Protein AF-A0A0F9GJY5-F1 (afdb_monomer_lite)

pLDDT: mean 79.01, std 15.64, range [33.88, 96.69]

Foldseek 3Di:
DAEFEKEFEWEKEWADDDPPDPTRAIWTKWFQFDPPDDDDHRAIGGQMDTCDDDDSVVVVQVSCCAAWVAHPVQKDWDDKDDWDWDDDPVVRYIYGYTYTYIYGNCPVRTDGDPRGDDMDIHGLVCQPVRVVRDPVNSVVSVVSVVVVVVVVVVVVCVVVVNDPPPPPPDQADALQGQAEEEEADAQPPDGPVVLVVLCVNRRYHYDPADDLSHQEYEADPPRPPRVVVCVVSVHHYHYNVRSVVCSVDRD

Organism: NCBI:txid412755

Sequence (251 aa):
MRDVQVVTCFLLRRGEGGPSASSGQAEVLLLRRSERVATYRGRWAGVSGYLEAGTPLEQAYREIEEEVGLERADVRLLAQGEPFTVPDEAIDRRWMVHPFLLEVLRPEHVRLDWEHTESRWVKPEELAAVPAIGPKIAESVRAYFRGKRQRKVIGKLKRAGVNMKQERAAPAEGPLAGQTFVVTGTLTSMARSEAEAKLKALGADIGSSVTKKTAYLVTGEGPGSKLQKAQQYGTKLMDEQELRRLLRSPR

InterPro domains:
  IPR000086 NUDIX hydrolase domain [PF00293] (24-134)
  IPR000086 NUDIX hydrolase domain [PS51462] (2-145)
  IPR001357 BRCT domain [PF00533] (172-246)
  IPR001357 BRCT domain [PS50172] (171-251)
  IPR001357 BRCT domain [SM00292] (173-250)
  IPR015797 NUDIX hydrolase-like domain superfamily [SSF55811] (27-150)
  IPR036420 BRCT domain superfamily [G3DSA:3.40.50.10190] (154-249)
  IPR036420 BRCT domain superfamily [SSF52113] (173-248)

Secondary structure (DSSP, 8-state):
-EEEEEEEEEEEEE----TT-SSPPEEEEEEEE-TTSSSSTT-EESEEEE--SS-HHHHHHHHHHHHH---TTTEEEEEEPPPEEEEEGGGTEEEEEEEEEEEES-GGG----TTEEEEEEE-GGGGGG-TTS-HHHHHHHHHHHHHHHHHHHHHHHHHTT---S--------STTTT-EEEEESB-SSS-HHHHHHHHHHTTPEEPSS--TT--EEEE-BS-THHHHHHHHHTPEEEEHHHHHHHHHS--

Radius of gyration: 26.01 Å; chains: 1; bounding box: 54×41×68 Å

Structure (mmCIF, N/CA/C/O backbone):
data_AF-A0A0F9GJY5-F1
#
_entry.id   AF-A0A0F9GJY5-F1
#
loop_
_atom_site.group_PDB
_atom_site.id
_atom_site.type_symbol
_atom_site.label_atom_id
_atom_site.label_alt_id
_atom_site.label_comp_id
_atom_site.label_asym_id
_atom_site.label_entity_id
_atom_site.label_seq_id
_atom_site.pdbx_PDB_ins_code
_atom_site.Cartn_x
_atom_site.Cartn_y
_atom_site.Cartn_z
_atom_site.occupancy
_atom_site.B_iso_or_equiv
_atom_site.auth_seq_id
_atom_site.auth_comp_id
_atom_site.auth_asym_id
_atom_site.auth_atom_id
_atom_site.pdbx_PDB_model_num
ATOM 1 N N . MET A 1 1 ? 21.919 -14.888 1.091 1.00 70.31 1 MET A N 1
ATOM 2 C CA . MET A 1 1 ? 20.851 -13.887 0.906 1.00 70.31 1 MET A CA 1
ATOM 3 C C . MET A 1 1 ? 21.359 -12.498 1.198 1.00 70.31 1 MET A C 1
ATOM 5 O O . MET A 1 1 ? 21.699 -12.201 2.338 1.00 70.31 1 MET A O 1
ATOM 9 N N . ARG A 1 2 ? 21.414 -11.657 0.165 1.00 83.12 2 ARG A N 1
ATOM 10 C CA . ARG A 1 2 ? 21.718 -10.229 0.314 1.00 83.12 2 ARG A CA 1
ATOM 11 C C . ARG A 1 2 ? 20.463 -9.463 0.723 1.00 83.12 2 ARG A C 1
ATOM 13 O O . ARG A 1 2 ? 19.420 -9.637 0.089 1.00 83.12 2 ARG A O 1
ATOM 20 N N . ASP A 1 3 ? 20.587 -8.621 1.743 1.00 86.25 3 ASP A N 1
ATOM 21 C CA . ASP A 1 3 ? 19.521 -7.715 2.166 1.00 86.25 3 ASP A CA 1
ATOM 22 C C . ASP A 1 3 ? 19.477 -6.514 1.219 1.00 86.25 3 ASP A C 1
ATOM 24 O O . ASP A 1 3 ? 20.481 -5.834 1.006 1.00 86.25 3 ASP A O 1
ATOM 28 N N . VAL A 1 4 ? 18.314 -6.281 0.615 1.00 89.56 4 VAL A N 1
ATOM 29 C CA . VAL A 1 4 ? 18.106 -5.216 -0.366 1.00 89.56 4 VAL A CA 1
ATOM 30 C C . VAL A 1 4 ? 16.857 -4.438 0.006 1.00 89.56 4 VAL A C 1
ATOM 32 O O . VAL A 1 4 ? 15.788 -5.018 0.195 1.00 89.56 4 VAL A O 1
ATOM 35 N N . GLN A 1 5 ? 16.990 -3.120 0.106 1.00 91.56 5 GLN A N 1
ATOM 36 C CA . GLN A 1 5 ? 15.876 -2.235 0.418 1.00 91.56 5 GLN A CA 1
ATOM 37 C C . GLN A 1 5 ? 15.177 -1.784 -0.861 1.00 91.56 5 GLN A C 1
ATOM 39 O O . GLN A 1 5 ? 15.833 -1.404 -1.830 1.00 91.56 5 GLN A O 1
ATOM 44 N N . VAL A 1 6 ? 13.849 -1.824 -0.849 1.00 89.81 6 VAL A N 1
ATOM 45 C CA . VAL A 1 6 ? 13.008 -1.401 -1.972 1.00 89.81 6 VAL A CA 1
ATOM 46 C C . VAL A 1 6 ? 11.814 -0.610 -1.476 1.00 89.81 6 VAL A C 1
ATOM 48 O O . VAL A 1 6 ? 11.295 -0.855 -0.384 1.00 89.81 6 VAL A O 1
ATOM 51 N N . VAL A 1 7 ? 11.352 0.321 -2.296 1.00 90.25 7 VAL A N 1
ATOM 52 C CA . VAL A 1 7 ? 10.063 0.986 -2.113 1.00 90.25 7 VAL A CA 1
ATOM 53 C C . VAL A 1 7 ? 9.027 0.299 -2.991 1.00 90.25 7 VAL A C 1
ATOM 55 O O . VAL A 1 7 ? 9.345 -0.192 -4.070 1.00 90.25 7 VAL A O 1
ATOM 58 N N . THR A 1 8 ? 7.782 0.231 -2.528 1.00 90.62 8 THR A N 1
ATOM 59 C CA . THR A 1 8 ? 6.671 -0.276 -3.343 1.00 90.62 8 THR A CA 1
ATOM 60 C C . THR A 1 8 ? 5.464 0.628 -3.166 1.00 90.62 8 THR A C 1
ATOM 62 O O . THR A 1 8 ? 4.910 0.749 -2.072 1.00 90.62 8 THR A O 1
ATOM 65 N N . CYS A 1 9 ? 5.034 1.242 -4.258 1.00 93.25 9 CYS A N 1
ATOM 66 C CA . CYS A 1 9 ? 3.985 2.241 -4.309 1.00 93.25 9 CYS A CA 1
ATOM 67 C C . CYS A 1 9 ? 2.727 1.672 -4.973 1.00 93.25 9 CYS A C 1
ATOM 69 O O . CYS A 1 9 ? 2.732 1.239 -6.126 1.00 93.25 9 CYS A O 1
ATOM 71 N N . PHE A 1 10 ? 1.608 1.730 -4.254 1.00 92.88 10 PHE A N 1
ATOM 72 C CA . PHE A 1 10 ? 0.282 1.451 -4.795 1.00 92.88 10 PHE A CA 1
ATOM 73 C C . PHE A 1 10 ? -0.404 2.768 -5.137 1.00 92.88 10 PHE A C 1
ATOM 75 O O . PHE A 1 10 ? -0.772 3.543 -4.249 1.00 92.88 10 PHE A O 1
ATOM 82 N N . LEU A 1 11 ? -0.570 3.014 -6.434 1.00 94.19 11 LEU A N 1
ATOM 83 C CA . LEU A 1 11 ? -1.190 4.224 -6.960 1.00 94.19 11 LEU A CA 1
ATOM 84 C C . LEU A 1 11 ? -2.683 4.002 -7.169 1.00 94.19 11 LEU A C 1
ATOM 86 O O . LEU A 1 11 ? -3.091 3.034 -7.804 1.00 94.19 11 LEU A O 1
ATOM 90 N N . LEU A 1 12 ? -3.505 4.892 -6.622 1.00 92.69 12 LEU A N 1
ATOM 91 C CA . LEU A 1 12 ? -4.957 4.773 -6.627 1.00 92.69 12 LEU A CA 1
ATOM 92 C C . LEU A 1 12 ? -5.604 5.887 -7.432 1.00 92.69 12 LEU A C 1
ATOM 94 O O . LEU A 1 12 ? -5.272 7.046 -7.218 1.00 92.69 12 LEU A O 1
ATOM 98 N N . ARG A 1 13 ? -6.635 5.582 -8.217 1.00 90.31 13 ARG A N 1
ATOM 99 C CA . ARG A 1 13 ? -7.561 6.604 -8.725 1.00 90.31 13 ARG A CA 1
ATOM 100 C C . ARG A 1 13 ? -8.948 6.414 -8.136 1.00 90.31 13 ARG A C 1
ATOM 102 O O . ARG A 1 13 ? -9.347 5.306 -7.765 1.00 90.31 13 ARG A O 1
ATOM 109 N N . ARG A 1 14 ? -9.708 7.503 -8.045 1.00 82.44 14 ARG A N 1
ATOM 110 C CA . ARG A 1 14 ? -11.150 7.414 -7.793 1.00 82.44 14 ARG A CA 1
ATOM 111 C C . ARG A 1 14 ? -11.840 7.203 -9.131 1.00 82.44 14 ARG A C 1
ATOM 113 O O . ARG A 1 14 ? -11.586 7.974 -10.046 1.00 82.44 14 ARG A O 1
ATOM 120 N N . GLY A 1 15 ? -12.706 6.196 -9.234 1.00 65.38 15 GLY A N 1
ATOM 121 C CA . GLY A 1 15 ? -13.535 6.034 -10.425 1.00 65.38 15 GLY A CA 1
ATOM 122 C C . GLY A 1 15 ? -14.380 7.284 -10.682 1.00 65.38 15 GLY A C 1
ATOM 123 O O . GLY A 1 15 ? -14.875 7.907 -9.733 1.00 65.38 15 GLY A O 1
ATOM 124 N N . GLU A 1 16 ? -14.540 7.643 -11.953 1.00 53.69 16 GLU A N 1
ATOM 125 C CA . GLU A 1 16 ? -15.409 8.736 -12.376 1.00 53.69 16 GLU A CA 1
ATOM 126 C C . GLU A 1 16 ? -16.851 8.425 -11.961 1.00 53.69 16 GLU A C 1
ATOM 128 O O . GLU A 1 16 ? -17.465 7.446 -12.385 1.00 53.69 16 GLU A O 1
ATOM 133 N N . GLY A 1 17 ? -17.391 9.230 -11.050 1.00 45.56 17 GLY A N 1
ATOM 134 C CA . GLY A 1 17 ? -18.802 9.169 -10.710 1.00 45.56 17 GLY A CA 1
ATOM 135 C C . GLY A 1 17 ? -19.578 10.051 -11.674 1.00 45.56 17 GLY A C 1
ATOM 136 O O . GLY A 1 17 ? -19.551 11.267 -11.517 1.00 45.56 17 GLY A O 1
ATOM 137 N N . GLY A 1 18 ? -20.306 9.457 -12.622 1.00 40.16 18 GLY A N 1
ATOM 138 C CA . GLY A 1 18 ? -21.393 10.167 -13.301 1.00 40.16 18 GLY A CA 1
ATOM 139 C C . GLY A 1 18 ? -22.435 10.685 -12.288 1.00 40.16 18 GLY A C 1
ATOM 140 O O . GLY A 1 18 ? -22.465 10.213 -11.146 1.00 40.16 18 GLY A O 1
ATOM 141 N N . PRO A 1 19 ? -23.327 11.616 -12.674 1.00 38.88 19 PRO A N 1
ATOM 142 C CA . PRO A 1 19 ? -24.193 12.376 -11.756 1.00 38.88 19 PRO A CA 1
ATOM 143 C C . PRO A 1 19 ? -25.165 11.542 -10.889 1.00 38.88 19 PRO A C 1
ATOM 145 O O . PRO A 1 19 ? -25.760 12.075 -9.958 1.00 38.88 19 PRO A O 1
ATOM 148 N N . SER A 1 20 ? -25.292 10.232 -11.134 1.00 42.50 20 SER A N 1
ATOM 149 C CA . SER A 1 20 ? -26.102 9.284 -10.346 1.00 42.50 20 SER A CA 1
ATOM 150 C C . SER A 1 20 ? -25.273 8.293 -9.493 1.00 42.50 20 SER A C 1
ATOM 152 O O . SER A 1 20 ? -25.811 7.565 -8.658 1.00 42.50 20 SER A O 1
ATOM 154 N N . ALA A 1 21 ? -23.944 8.252 -9.631 1.00 40.22 21 ALA A N 1
ATOM 155 C CA . ALA A 1 21 ? -23.125 7.223 -8.996 1.00 40.22 21 ALA A CA 1
ATOM 156 C C . ALA A 1 21 ? -22.850 7.528 -7.513 1.00 40.22 21 ALA A C 1
ATOM 158 O O . ALA A 1 21 ? -22.007 8.352 -7.140 1.00 40.22 21 ALA A O 1
ATOM 159 N N . SER A 1 22 ? -23.496 6.784 -6.616 1.00 38.94 22 SER A N 1
ATOM 160 C CA . SER A 1 22 ? -23.058 6.702 -5.228 1.00 38.94 22 SER A CA 1
ATOM 161 C C . SER A 1 22 ? -21.651 6.082 -5.166 1.00 38.94 22 SER A C 1
ATOM 163 O O . SER A 1 22 ? -21.513 4.866 -5.143 1.00 38.94 22 SER A O 1
ATOM 165 N N . SER A 1 23 ? -20.617 6.932 -5.084 1.00 47.31 23 SER A N 1
ATOM 166 C CA . SER A 1 23 ? -19.179 6.588 -4.994 1.00 47.31 23 SER A CA 1
ATOM 167 C C . SER A 1 23 ? -18.625 5.757 -6.152 1.00 47.31 23 SER A C 1
ATOM 169 O O . SER A 1 23 ? -18.756 4.539 -6.134 1.00 47.31 23 SER A O 1
ATOM 171 N N . GLY A 1 24 ? -17.885 6.400 -7.062 1.00 56.59 24 GLY A N 1
ATOM 172 C CA . GLY A 1 24 ? -16.964 5.695 -7.953 1.00 56.59 24 GLY A CA 1
ATOM 173 C C . GLY A 1 24 ? -16.053 4.761 -7.153 1.00 56.59 24 GLY A C 1
ATOM 174 O O . GLY A 1 24 ? -15.497 5.151 -6.117 1.00 56.59 24 GLY A O 1
ATOM 175 N N . GLN A 1 25 ? -15.992 3.499 -7.578 1.00 70.62 25 GLN A N 1
ATOM 176 C CA . GLN A 1 25 ? -15.147 2.481 -6.964 1.00 70.62 25 GLN A CA 1
ATOM 177 C C . GLN A 1 25 ? -13.686 2.891 -7.188 1.00 70.62 25 GLN A C 1
ATOM 179 O O . GLN A 1 25 ? -13.335 3.378 -8.259 1.00 70.62 25 GLN A O 1
ATOM 184 N N . ALA A 1 26 ? -12.857 2.809 -6.149 1.00 83.38 26 ALA A N 1
ATOM 185 C CA . ALA A 1 26 ? -11.443 3.118 -6.300 1.00 83.38 26 ALA A CA 1
ATOM 186 C C . ALA A 1 26 ? -10.741 1.979 -7.035 1.00 83.38 26 ALA A C 1
ATOM 188 O O . ALA A 1 26 ? -11.121 0.821 -6.865 1.00 83.38 26 ALA A O 1
ATOM 189 N N . GLU A 1 27 ? -9.713 2.317 -7.799 1.00 91.69 27 GLU A N 1
ATOM 190 C CA . GLU A 1 27 ? -8.905 1.364 -8.555 1.00 91.69 27 GLU A CA 1
ATOM 191 C C . GLU A 1 27 ? -7.427 1.594 -8.255 1.00 91.69 27 GLU A C 1
ATOM 193 O O . GLU A 1 27 ? -7.035 2.695 -7.873 1.00 91.69 27 GLU A O 1
ATOM 198 N N . VAL A 1 28 ? -6.625 0.548 -8.414 1.00 92.31 28 VAL A N 1
ATOM 199 C CA . VAL A 1 28 ? -5.187 0.500 -8.159 1.00 92.31 28 VAL A CA 1
ATOM 200 C C . VAL A 1 28 ? -4.482 0.264 -9.488 1.00 92.31 28 VAL A C 1
ATOM 202 O O . VAL A 1 28 ? -4.871 -0.637 -10.232 1.00 92.31 28 VAL A O 1
ATOM 205 N N . LEU A 1 29 ? -3.460 1.058 -9.787 1.00 94.94 29 LEU A N 1
ATOM 206 C CA . LEU A 1 29 ? -2.623 0.871 -10.963 1.00 94.94 29 LEU A CA 1
ATOM 207 C C . LEU A 1 29 ? -1.705 -0.333 -10.754 1.00 94.94 29 LEU A C 1
ATOM 209 O O . LEU A 1 29 ? -0.990 -0.411 -9.754 1.00 94.94 29 LEU A O 1
ATOM 213 N N . LEU A 1 30 ? -1.720 -1.250 -11.714 1.00 94.50 30 LEU A N 1
ATOM 214 C CA . LEU A 1 30 ? -0.739 -2.315 -11.850 1.00 94.50 30 LEU A CA 1
ATOM 215 C C . LEU A 1 30 ? 0.049 -2.120 -13.133 1.00 94.50 30 LEU A C 1
ATOM 217 O O . LEU A 1 30 ? -0.529 -1.774 -14.165 1.00 94.50 30 LEU A O 1
ATOM 221 N N . LEU A 1 31 ? 1.338 -2.421 -13.061 1.00 93.94 31 LEU A N 1
ATOM 222 C CA . LEU A 1 31 ? 2.286 -2.334 -14.160 1.00 93.94 31 LEU A CA 1
ATOM 223 C C . LEU A 1 31 ? 2.862 -3.717 -14.451 1.00 93.94 31 LEU A C 1
ATOM 225 O O . LEU A 1 31 ? 3.184 -4.465 -13.523 1.00 93.94 31 LEU A O 1
ATOM 229 N N . ARG A 1 32 ? 2.974 -4.072 -15.732 1.00 93.88 32 ARG A N 1
ATOM 230 C CA . ARG A 1 32 ? 3.592 -5.323 -16.177 1.00 93.88 32 ARG A CA 1
ATOM 231 C C . ARG A 1 32 ? 5.053 -5.080 -16.518 1.00 93.88 32 ARG A C 1
ATOM 233 O O . ARG A 1 32 ? 5.348 -4.409 -17.508 1.00 93.88 32 ARG A O 1
ATOM 240 N N . ARG A 1 33 ? 5.953 -5.665 -15.729 1.00 91.38 33 ARG A N 1
ATOM 241 C CA . ARG A 1 33 ? 7.406 -5.539 -15.913 1.00 91.38 33 ARG A CA 1
ATOM 242 C C . ARG A 1 33 ? 7.842 -6.077 -17.277 1.00 91.38 33 ARG A C 1
ATOM 244 O O . ARG A 1 33 ? 7.390 -7.147 -17.688 1.00 91.38 33 ARG A O 1
ATOM 251 N N . SER A 1 34 ? 8.709 -5.344 -17.967 1.00 93.69 34 SER A N 1
ATOM 252 C CA . SER A 1 34 ? 9.222 -5.683 -19.295 1.00 93.69 34 SER A CA 1
ATOM 253 C C . SER A 1 34 ? 10.231 -6.834 -19.244 1.00 93.69 34 SER A C 1
ATOM 255 O O . SER A 1 34 ? 10.643 -7.285 -18.178 1.00 93.69 34 SER A O 1
ATOM 257 N N . GLU A 1 35 ? 10.663 -7.328 -20.402 1.00 92.31 35 GLU A N 1
ATOM 258 C CA . GLU A 1 35 ? 11.743 -8.326 -20.467 1.00 92.31 35 GLU A CA 1
ATOM 259 C C . GLU A 1 35 ? 13.136 -7.712 -20.242 1.00 92.31 35 GLU A C 1
ATOM 261 O O . GLU A 1 35 ? 14.117 -8.431 -20.050 1.00 92.31 35 GLU A O 1
ATOM 266 N N . ARG A 1 36 ? 13.234 -6.376 -20.252 1.00 89.62 36 ARG A N 1
ATOM 267 C CA . ARG A 1 36 ? 14.502 -5.638 -20.155 1.00 89.62 36 ARG A CA 1
ATOM 268 C C . ARG A 1 36 ? 14.969 -5.448 -18.713 1.00 89.62 36 ARG A C 1
ATOM 270 O O . ARG A 1 36 ? 16.140 -5.150 -18.498 1.00 89.62 36 ARG A O 1
ATOM 277 N N . VAL A 1 37 ? 14.085 -5.627 -17.732 1.00 87.19 37 VAL A N 1
ATOM 278 C CA . VAL A 1 37 ? 14.434 -5.490 -16.314 1.00 87.19 37 VAL A CA 1
ATOM 279 C C . VAL A 1 37 ? 15.179 -6.721 -15.782 1.00 87.19 37 VAL A C 1
ATOM 281 O O . VAL A 1 37 ? 15.057 -7.845 -16.285 1.00 87.19 37 VAL A O 1
ATOM 284 N N . ALA A 1 38 ? 15.948 -6.519 -14.711 1.00 83.69 38 ALA A N 1
ATOM 285 C CA . ALA A 1 38 ? 16.796 -7.561 -14.130 1.00 83.69 38 ALA A CA 1
ATOM 286 C C . ALA A 1 38 ? 16.010 -8.680 -13.420 1.00 83.69 38 ALA A C 1
ATOM 288 O O . ALA A 1 38 ? 16.424 -9.838 -13.452 1.00 83.69 38 ALA A O 1
ATOM 289 N N . THR A 1 39 ? 14.886 -8.355 -12.775 1.00 81.19 39 THR A N 1
ATOM 290 C CA . THR A 1 39 ? 14.103 -9.283 -11.940 1.00 81.19 39 THR A CA 1
ATOM 291 C C . THR A 1 39 ? 12.606 -9.175 -12.218 1.00 81.19 39 THR A C 1
ATOM 293 O O . THR A 1 39 ? 12.103 -8.119 -12.606 1.00 81.19 39 THR A O 1
ATOM 296 N N . TYR A 1 40 ? 11.881 -10.274 -11.978 1.00 83.00 40 TYR A N 1
ATOM 297 C CA . TYR A 1 40 ? 10.413 -10.335 -12.036 1.00 83.00 40 TYR A CA 1
ATOM 298 C C . TYR A 1 40 ? 9.787 -9.974 -13.397 1.00 83.00 40 TYR A C 1
ATOM 300 O O . TYR A 1 40 ? 8.681 -9.438 -13.439 1.00 83.00 40 TYR A O 1
ATOM 308 N N . ARG A 1 41 ? 10.470 -10.294 -14.503 1.00 91.44 41 ARG A N 1
ATOM 309 C CA . ARG A 1 41 ? 9.989 -10.072 -15.881 1.00 91.44 41 ARG A CA 1
ATOM 310 C C . ARG A 1 41 ? 8.580 -10.629 -16.090 1.00 91.44 41 ARG A C 1
ATOM 312 O O . ARG A 1 41 ? 8.237 -11.690 -15.561 1.00 91.44 41 ARG A O 1
ATOM 319 N N . GLY A 1 42 ? 7.747 -9.876 -16.801 1.00 88.31 42 GLY A N 1
ATOM 320 C CA . GLY A 1 42 ? 6.364 -10.230 -17.110 1.00 88.31 42 GLY A CA 1
ATOM 321 C C . GLY A 1 42 ? 5.395 -10.228 -15.921 1.00 88.31 42 GLY A C 1
ATOM 322 O O . GLY A 1 42 ? 4.198 -10.438 -16.138 1.00 88.31 42 GLY A O 1
ATOM 323 N N . ARG A 1 43 ? 5.859 -9.997 -14.681 1.00 88.00 43 ARG A N 1
ATOM 324 C CA . ARG A 1 43 ? 4.994 -9.950 -13.492 1.00 88.00 43 ARG A CA 1
ATOM 325 C C . ARG A 1 43 ? 4.308 -8.593 -13.358 1.00 88.00 43 ARG A C 1
ATOM 327 O O . ARG A 1 43 ? 4.862 -7.558 -13.718 1.00 88.00 43 ARG A O 1
ATOM 334 N N . TRP A 1 44 ? 3.105 -8.627 -12.793 1.00 90.38 44 TRP A N 1
ATOM 335 C CA . TRP A 1 44 ? 2.325 -7.443 -12.444 1.00 90.38 44 TRP A CA 1
ATOM 336 C C . TRP A 1 44 ? 2.631 -6.994 -11.018 1.00 90.38 44 TRP A C 1
ATOM 338 O O . TRP A 1 44 ? 2.553 -7.817 -10.106 1.00 90.38 44 TRP A O 1
ATOM 348 N N . ALA A 1 45 ? 2.920 -5.712 -10.816 1.00 88.69 45 ALA A N 1
ATOM 349 C CA . ALA A 1 45 ? 3.173 -5.121 -9.501 1.00 88.69 45 ALA A CA 1
ATOM 350 C C . ALA A 1 45 ? 2.726 -3.648 -9.453 1.00 88.69 45 ALA A C 1
ATOM 352 O O . ALA A 1 45 ? 2.224 -3.118 -10.444 1.00 88.69 45 ALA A O 1
ATOM 353 N N . GLY A 1 46 ? 2.862 -3.011 -8.287 1.00 90.94 46 GLY A N 1
ATOM 354 C CA . GLY A 1 46 ? 2.873 -1.547 -8.199 1.00 90.94 46 GLY A CA 1
ATOM 355 C C . GLY A 1 46 ? 4.248 -0.990 -8.576 1.00 90.94 46 GLY A C 1
ATOM 356 O O . GLY A 1 46 ? 5.187 -1.764 -8.768 1.00 90.94 46 GLY A O 1
ATOM 357 N N . VAL A 1 47 ? 4.363 0.336 -8.617 1.00 93.69 47 VAL A N 1
ATOM 358 C CA . VAL A 1 47 ? 5.637 1.032 -8.870 1.00 93.69 47 VAL A CA 1
ATOM 359 C C . VAL A 1 47 ? 6.653 0.622 -7.812 1.00 93.69 47 VAL A C 1
ATOM 361 O O . VAL A 1 47 ? 6.312 0.644 -6.625 1.00 93.69 47 VAL A O 1
ATOM 364 N N . SER A 1 48 ? 7.843 0.170 -8.200 1.00 89.31 48 SER A N 1
ATOM 365 C CA . SER A 1 48 ? 8.804 -0.391 -7.249 1.00 89.31 48 SER A CA 1
ATOM 366 C C . SER A 1 48 ? 10.245 -0.282 -7.726 1.00 89.31 48 SER A C 1
ATOM 368 O O . SER A 1 48 ? 10.623 -0.945 -8.688 1.00 89.31 48 SER A O 1
ATOM 370 N N . GLY A 1 49 ? 11.092 0.332 -6.903 1.00 88.62 49 GLY A N 1
ATOM 371 C CA . GLY A 1 49 ? 12.526 0.377 -7.158 1.00 88.62 49 GLY A CA 1
ATOM 372 C C . GLY A 1 49 ? 13.382 0.350 -5.901 1.00 88.62 49 GLY A C 1
ATOM 373 O O . GLY A 1 49 ? 12.901 0.183 -4.771 1.00 88.62 49 GLY A O 1
ATOM 374 N N . TYR A 1 50 ? 14.690 0.394 -6.124 1.00 92.31 50 TYR A N 1
ATOM 375 C CA . TYR A 1 50 ? 15.697 0.201 -5.088 1.00 92.31 50 TYR A CA 1
ATOM 376 C C . TYR A 1 50 ? 15.863 1.469 -4.259 1.00 92.31 50 TYR A C 1
ATOM 378 O O . TYR A 1 50 ? 15.885 2.578 -4.777 1.00 92.31 50 TYR A O 1
ATOM 386 N N . LEU A 1 51 ? 16.028 1.313 -2.947 1.00 89.44 51 LEU A N 1
ATOM 387 C CA . LEU A 1 51 ? 16.383 2.445 -2.099 1.00 89.44 51 LEU A CA 1
ATOM 388 C C . LEU A 1 51 ? 17.887 2.713 -2.206 1.00 89.44 51 LEU A C 1
ATOM 390 O O . LEU A 1 51 ? 18.680 2.076 -1.512 1.00 89.44 51 LEU A O 1
ATOM 394 N N . GLU A 1 52 ? 18.262 3.640 -3.085 1.00 82.62 52 GLU A N 1
ATOM 395 C CA . GLU A 1 52 ? 19.663 3.980 -3.360 1.00 82.62 52 GLU A CA 1
ATOM 396 C C . GLU A 1 52 ? 20.182 5.119 -2.474 1.00 82.62 52 GLU A C 1
ATOM 398 O O . GLU A 1 52 ? 21.296 5.043 -1.953 1.00 82.62 52 GLU A O 1
ATOM 403 N N . ALA A 1 53 ? 19.380 6.172 -2.274 1.00 77.69 53 ALA A N 1
ATOM 404 C CA . ALA A 1 53 ? 19.743 7.321 -1.446 1.00 77.69 53 ALA A CA 1
ATOM 405 C C . ALA A 1 53 ? 18.510 8.093 -0.947 1.00 77.69 53 ALA A C 1
ATOM 407 O O . ALA A 1 53 ? 17.473 8.132 -1.604 1.00 77.69 53 ALA A O 1
ATOM 408 N N . GLY A 1 54 ? 18.657 8.780 0.189 1.00 86.44 54 GLY A N 1
ATOM 409 C CA . GLY A 1 54 ? 17.595 9.599 0.782 1.00 86.44 54 GLY A CA 1
ATOM 410 C C . GLY A 1 54 ? 16.583 8.793 1.597 1.00 86.44 54 GLY A C 1
ATOM 411 O O . GLY A 1 54 ? 16.843 7.665 2.023 1.00 86.44 54 GLY A O 1
ATOM 412 N N . THR A 1 55 ? 15.430 9.400 1.873 1.00 92.50 55 THR A N 1
ATOM 413 C CA . THR A 1 55 ? 14.352 8.728 2.607 1.00 92.50 55 THR A CA 1
ATOM 414 C C . THR A 1 55 ? 13.556 7.789 1.691 1.00 92.50 55 THR A C 1
ATOM 416 O O . THR A 1 55 ? 13.399 8.076 0.502 1.00 92.50 55 THR A O 1
ATOM 419 N N . PRO A 1 56 ? 12.949 6.708 2.223 1.00 91.94 56 PRO A N 1
ATOM 420 C CA . PRO A 1 56 ? 12.086 5.832 1.430 1.00 91.94 56 PRO A CA 1
ATOM 421 C C . PRO A 1 56 ? 10.943 6.570 0.717 1.00 91.94 56 PRO A C 1
ATOM 423 O O . PRO A 1 56 ? 10.547 6.188 -0.376 1.00 91.94 56 PRO A O 1
ATOM 426 N N . LEU A 1 57 ? 10.419 7.648 1.307 1.00 91.75 57 LEU A N 1
ATOM 427 C CA . LEU A 1 57 ? 9.363 8.436 0.677 1.00 91.75 57 LEU A CA 1
ATOM 428 C C . LEU A 1 57 ? 9.885 9.288 -0.493 1.00 91.75 57 LEU A C 1
ATOM 430 O O . LEU A 1 57 ? 9.177 9.461 -1.480 1.00 91.75 57 LEU A O 1
ATOM 434 N N . GLU A 1 58 ? 11.101 9.828 -0.404 1.00 93.25 58 GLU A N 1
ATOM 435 C CA . GLU A 1 58 ? 11.723 10.550 -1.522 1.00 93.25 58 GLU A CA 1
ATOM 436 C C . GLU A 1 58 ? 12.038 9.609 -2.681 1.00 93.25 58 GLU A C 1
ATOM 438 O O . GLU A 1 58 ? 11.728 9.945 -3.822 1.00 93.25 58 GLU A O 1
ATOM 443 N N . GLN A 1 59 ? 12.566 8.415 -2.387 1.00 95.44 59 GLN A N 1
ATOM 444 C CA . GLN A 1 59 ? 12.756 7.381 -3.403 1.00 95.44 59 GLN A CA 1
ATOM 445 C C . GLN A 1 59 ? 11.415 6.991 -4.034 1.00 95.44 59 GLN A C 1
ATOM 447 O O . GLN A 1 59 ? 11.308 6.951 -5.249 1.00 95.44 59 GLN A O 1
ATOM 452 N N . ALA A 1 60 ? 10.363 6.796 -3.234 1.00 93.81 60 ALA A N 1
ATOM 453 C CA . ALA A 1 60 ? 9.028 6.485 -3.742 1.00 93.81 60 ALA A CA 1
ATOM 454 C C . ALA A 1 60 ? 8.509 7.518 -4.754 1.00 93.81 60 ALA A C 1
ATOM 456 O O . ALA A 1 60 ? 7.910 7.125 -5.749 1.00 93.81 60 ALA A O 1
ATOM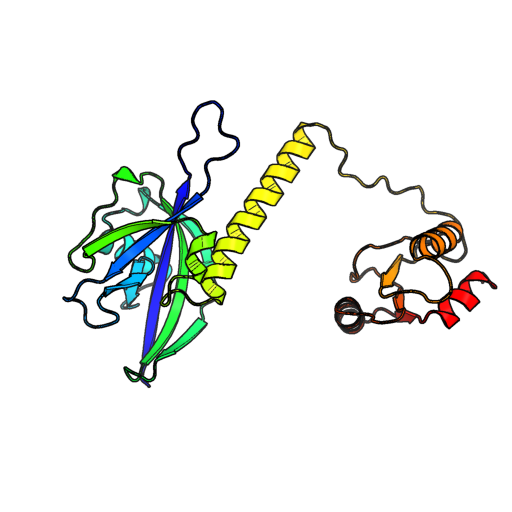 457 N N . TYR A 1 61 ? 8.728 8.818 -4.527 1.00 95.88 61 TYR A N 1
ATOM 458 C CA . TYR A 1 61 ? 8.357 9.841 -5.511 1.00 95.88 61 TYR A CA 1
ATOM 459 C C . TYR A 1 61 ? 9.194 9.759 -6.785 1.00 95.88 61 TYR A C 1
ATOM 461 O O . TYR A 1 61 ? 8.635 9.931 -7.862 1.00 95.88 61 TYR A O 1
ATOM 469 N N . ARG A 1 62 ? 10.492 9.464 -6.666 1.00 95.62 62 ARG A N 1
ATOM 470 C CA . ARG A 1 62 ? 11.378 9.298 -7.820 1.00 95.62 62 ARG A CA 1
ATOM 471 C C . ARG A 1 62 ? 10.945 8.130 -8.700 1.00 95.62 62 ARG A C 1
ATOM 473 O O . ARG A 1 62 ? 10.747 8.333 -9.885 1.00 95.62 62 ARG A O 1
ATOM 480 N N . GLU A 1 63 ? 10.685 6.962 -8.113 1.00 96.00 63 GLU A N 1
ATOM 481 C CA . GLU A 1 63 ? 10.199 5.792 -8.865 1.00 96.00 63 GLU A CA 1
ATOM 482 C C . GLU A 1 63 ? 8.853 6.073 -9.552 1.00 96.00 63 GLU A C 1
ATOM 484 O O . GLU A 1 63 ? 8.593 5.616 -10.657 1.00 96.00 63 GLU A O 1
ATOM 489 N N . ILE A 1 64 ? 7.966 6.846 -8.913 1.00 96.44 64 ILE A N 1
ATOM 490 C CA . ILE A 1 64 ? 6.682 7.239 -9.517 1.00 96.44 64 ILE A CA 1
ATOM 491 C C . ILE A 1 64 ? 6.898 8.167 -10.721 1.00 96.44 64 ILE A C 1
ATOM 493 O O . ILE A 1 64 ? 6.214 8.033 -11.736 1.00 96.44 64 ILE A O 1
ATOM 497 N N . GLU A 1 65 ? 7.829 9.107 -10.620 1.00 96.56 65 GLU A N 1
ATOM 498 C CA . GLU A 1 65 ? 8.173 9.998 -11.725 1.00 96.56 65 GLU A CA 1
ATOM 499 C C . GLU A 1 65 ? 8.847 9.226 -12.868 1.00 96.56 65 GLU A C 1
ATOM 501 O O . GLU A 1 65 ? 8.462 9.384 -14.024 1.00 96.56 65 GLU A O 1
ATOM 506 N N . GLU A 1 66 ? 9.784 8.335 -12.544 1.00 95.31 66 GLU A N 1
ATOM 507 C CA . GLU A 1 66 ? 10.552 7.546 -13.508 1.00 95.31 66 GLU A CA 1
ATOM 508 C C . GLU A 1 66 ? 9.698 6.485 -14.216 1.00 95.31 66 GLU A C 1
ATOM 510 O O . GLU A 1 66 ? 9.694 6.448 -15.442 1.00 95.31 66 GLU A O 1
ATOM 515 N N . GLU A 1 67 ? 8.942 5.659 -13.484 1.00 96.12 67 GLU A N 1
ATOM 516 C CA . GLU A 1 67 ? 8.211 4.519 -14.062 1.00 96.12 67 GLU A CA 1
ATOM 517 C C . GLU A 1 67 ? 6.874 4.908 -14.712 1.00 96.12 67 GLU A C 1
ATOM 519 O O . GLU A 1 67 ? 6.395 4.224 -15.626 1.00 96.12 67 GLU A O 1
ATOM 524 N N . VAL A 1 68 ? 6.213 5.957 -14.201 1.00 96.69 68 VAL A N 1
ATOM 525 C CA . VAL A 1 68 ? 4.853 6.333 -14.632 1.00 96.69 68 VAL A CA 1
ATOM 526 C C . VAL A 1 68 ? 4.667 7.811 -14.979 1.00 96.69 68 VAL A C 1
ATOM 528 O O . VAL A 1 68 ? 3.539 8.210 -15.291 1.00 96.69 68 VAL A O 1
ATOM 531 N N . GLY A 1 69 ? 5.729 8.620 -14.960 1.00 96.00 69 GLY A N 1
ATOM 532 C CA . GLY A 1 69 ? 5.706 10.011 -15.424 1.00 96.00 69 GLY A CA 1
ATOM 533 C C . GLY A 1 69 ? 4.882 10.964 -14.557 1.00 96.00 69 GLY A C 1
ATOM 534 O O . GLY A 1 69 ? 4.497 12.030 -15.033 1.00 96.00 69 GLY A O 1
ATOM 535 N N . LEU A 1 70 ? 4.546 10.578 -13.322 1.00 96.62 70 LEU A N 1
ATOM 536 C CA . LEU A 1 70 ? 3.745 11.405 -12.420 1.00 96.62 70 LEU A CA 1
ATOM 537 C C . LEU A 1 70 ? 4.652 12.205 -11.487 1.00 96.62 70 LEU A C 1
ATOM 539 O O . LEU A 1 70 ? 5.400 11.638 -10.694 1.00 96.62 70 LEU A O 1
ATOM 543 N N . GLU A 1 71 ? 4.519 13.527 -11.514 1.00 95.94 71 GLU A N 1
ATOM 544 C CA . GLU A 1 71 ? 5.266 14.397 -10.615 1.00 95.94 71 GLU A CA 1
ATOM 545 C C . GLU A 1 71 ? 4.679 14.357 -9.197 1.00 95.94 71 GLU A C 1
ATOM 547 O O . GLU A 1 71 ? 3.531 13.969 -8.955 1.00 95.94 71 GLU A O 1
ATOM 552 N N . ARG A 1 72 ? 5.423 14.879 -8.216 1.00 93.38 72 ARG A N 1
ATOM 553 C CA . ARG A 1 72 ? 4.945 14.993 -6.827 1.00 93.38 72 ARG A CA 1
ATOM 554 C C . ARG A 1 72 ? 3.623 15.763 -6.692 1.00 93.38 72 ARG A C 1
ATOM 556 O O . ARG A 1 72 ? 2.876 15.516 -5.749 1.00 93.38 72 ARG A O 1
ATOM 563 N N . ALA A 1 73 ? 3.325 16.681 -7.612 1.00 94.31 73 ALA A N 1
ATOM 564 C CA . ALA A 1 73 ? 2.060 17.417 -7.649 1.00 94.31 73 ALA A CA 1
ATOM 565 C C . ALA A 1 73 ? 0.878 16.579 -8.179 1.00 94.31 73 ALA A C 1
ATOM 567 O O . ALA A 1 73 ? -0.276 16.905 -7.897 1.00 94.31 73 ALA A O 1
ATOM 568 N N . ASP A 1 74 ? 1.145 15.497 -8.916 1.00 94.38 74 ASP A N 1
ATOM 569 C CA . ASP A 1 74 ? 0.133 14.594 -9.471 1.00 94.38 74 ASP A CA 1
ATOM 570 C C . ASP A 1 74 ? -0.368 13.559 -8.470 1.00 94.38 74 ASP A C 1
ATOM 572 O O . ASP A 1 74 ? -1.376 12.892 -8.718 1.00 94.38 74 ASP A O 1
ATOM 576 N N . VAL A 1 75 ? 0.317 13.412 -7.337 1.00 94.94 75 VAL A N 1
ATOM 577 C CA . VAL A 1 75 ? 0.029 12.380 -6.347 1.00 94.94 75 VAL A CA 1
ATOM 578 C C . VAL A 1 75 ? -0.132 12.950 -4.944 1.00 94.94 75 VAL A C 1
ATOM 580 O O . VAL A 1 75 ? 0.490 13.929 -4.543 1.00 94.94 75 VAL A O 1
ATOM 583 N N . ARG A 1 76 ? -0.970 12.295 -4.142 1.00 94.06 76 ARG A N 1
ATOM 584 C CA . ARG A 1 76 ? -1.134 12.592 -2.719 1.00 94.06 76 ARG A CA 1
ATOM 585 C C . ARG A 1 76 ? -0.874 11.351 -1.885 1.00 94.06 76 ARG A C 1
ATOM 587 O O . ARG A 1 76 ? -1.620 10.378 -1.990 1.00 94.06 76 ARG A O 1
ATOM 594 N N . LEU A 1 77 ? 0.113 11.415 -0.991 1.00 90.25 77 LEU A N 1
ATOM 595 C CA . LEU A 1 77 ? 0.357 10.362 -0.006 1.00 90.25 77 LEU A CA 1
ATOM 596 C C . LEU A 1 77 ? -0.885 10.150 0.872 1.00 90.25 77 LEU A C 1
ATOM 598 O O . LEU A 1 77 ? -1.411 11.081 1.485 1.00 90.25 77 LEU A O 1
ATOM 602 N N . LEU A 1 78 ? -1.358 8.907 0.923 1.00 87.12 78 LEU A N 1
ATOM 603 C CA . LEU A 1 78 ? -2.518 8.503 1.711 1.00 87.12 78 LEU A CA 1
ATOM 604 C C . LEU A 1 78 ? -2.137 7.726 2.964 1.00 87.12 78 LEU A C 1
ATOM 606 O O . LEU A 1 78 ? -2.817 7.858 3.984 1.00 87.12 78 LEU A O 1
ATOM 610 N N . ALA A 1 79 ? -1.127 6.865 2.852 1.00 83.94 79 ALA A N 1
ATOM 611 C CA . ALA A 1 79 ? -0.613 6.053 3.942 1.00 83.94 79 ALA A CA 1
ATOM 612 C C . ALA A 1 79 ? 0.811 5.577 3.631 1.00 83.94 79 ALA A C 1
ATOM 614 O O . ALA A 1 79 ? 1.149 5.312 2.478 1.00 83.94 79 ALA A O 1
ATOM 615 N N . GLN A 1 80 ? 1.595 5.413 4.688 1.00 85.88 80 GLN A N 1
ATOM 616 C CA . GLN A 1 80 ? 2.849 4.672 4.699 1.00 85.88 80 GLN A CA 1
ATOM 617 C C . GLN A 1 80 ? 2.623 3.440 5.573 1.00 85.88 80 GLN A C 1
ATOM 619 O O . GLN A 1 80 ? 2.084 3.562 6.675 1.00 85.88 80 GLN A O 1
ATOM 624 N N . GLY A 1 81 ? 2.939 2.256 5.057 1.00 77.44 81 GLY A N 1
ATOM 625 C CA . GLY A 1 81 ? 2.852 1.028 5.839 1.00 77.44 81 GLY A CA 1
ATOM 626 C C . GLY A 1 81 ? 4.162 0.736 6.565 1.00 77.44 81 GLY A C 1
ATOM 627 O O . GLY A 1 81 ? 5.220 1.236 6.191 1.00 77.44 81 GLY A O 1
ATOM 628 N N . GLU A 1 82 ? 4.077 -0.111 7.588 1.00 79.31 82 GLU A N 1
ATOM 629 C CA . GLU A 1 82 ? 5.256 -0.618 8.289 1.00 79.31 82 GLU A CA 1
ATOM 630 C C . GLU A 1 82 ? 6.137 -1.433 7.329 1.00 79.31 82 GLU A C 1
ATOM 632 O O . GLU A 1 82 ? 5.606 -2.327 6.649 1.00 79.31 82 GLU A O 1
ATOM 637 N N . PRO A 1 83 ? 7.456 -1.167 7.275 1.00 82.31 83 PRO A N 1
ATOM 638 C CA . PRO A 1 83 ? 8.373 -1.960 6.475 1.00 82.31 83 PRO A CA 1
ATOM 639 C C . PRO A 1 83 ? 8.322 -3.440 6.854 1.00 82.31 83 PRO A C 1
ATOM 641 O O . PRO A 1 83 ? 8.120 -3.809 8.014 1.00 82.31 83 PRO A O 1
ATOM 644 N N . PHE A 1 84 ? 8.494 -4.316 5.871 1.00 80.06 84 PHE A N 1
ATOM 645 C CA . PHE A 1 84 ? 8.491 -5.757 6.106 1.00 80.06 84 PHE A CA 1
ATOM 646 C C . PHE A 1 84 ? 9.435 -6.476 5.155 1.00 80.06 84 PHE A C 1
ATOM 648 O O . PHE A 1 84 ? 9.814 -5.960 4.106 1.00 80.06 84 PHE A O 1
ATOM 655 N N . THR A 1 85 ? 9.791 -7.696 5.535 1.00 80.44 85 THR A N 1
ATOM 656 C CA . THR A 1 85 ? 10.816 -8.463 4.842 1.00 80.44 85 THR A CA 1
ATOM 657 C C . THR A 1 85 ? 10.220 -9.621 4.053 1.00 80.44 85 THR A C 1
ATOM 659 O O . THR A 1 85 ? 9.394 -10.366 4.582 1.00 80.44 85 THR A O 1
ATOM 662 N N . VAL A 1 86 ? 10.664 -9.797 2.809 1.00 79.25 86 VAL A N 1
ATOM 663 C CA . VAL A 1 86 ? 10.272 -10.900 1.924 1.00 79.25 86 VAL A CA 1
ATOM 664 C C . VAL A 1 86 ? 11.530 -11.626 1.435 1.00 79.25 86 VAL A C 1
ATOM 666 O O . VAL A 1 86 ? 12.288 -11.057 0.648 1.00 79.25 86 VAL A O 1
ATOM 669 N N . PRO A 1 87 ? 11.798 -12.859 1.896 1.00 80.06 87 PRO A N 1
ATOM 670 C CA . PRO A 1 87 ? 12.869 -13.671 1.332 1.00 80.06 87 PRO A CA 1
ATOM 671 C C . PRO A 1 87 ? 12.481 -14.176 -0.067 1.00 80.06 87 PRO A C 1
ATOM 673 O O . PRO A 1 87 ? 11.355 -14.622 -0.277 1.00 80.06 87 PRO A O 1
ATOM 676 N N . ASP A 1 88 ? 13.421 -14.126 -1.008 1.00 81.19 88 ASP A N 1
ATOM 677 C CA . ASP A 1 88 ? 13.319 -14.737 -2.334 1.00 81.19 88 ASP A CA 1
ATOM 678 C C . ASP A 1 88 ? 14.556 -15.610 -2.586 1.00 81.19 88 ASP A C 1
ATOM 680 O O . ASP A 1 88 ? 15.638 -15.136 -2.955 1.00 81.19 88 ASP A O 1
ATOM 684 N N . GLU A 1 89 ? 14.392 -16.907 -2.325 1.00 88.00 89 GLU A N 1
ATOM 685 C CA . GLU A 1 89 ? 15.450 -17.912 -2.459 1.00 88.00 89 GLU A CA 1
ATOM 686 C C . GLU A 1 89 ? 15.898 -18.095 -3.911 1.00 88.00 89 GLU A C 1
ATOM 688 O O . GLU A 1 89 ? 17.075 -18.357 -4.151 1.00 88.00 89 GLU A O 1
ATOM 693 N N . ALA A 1 90 ? 15.008 -17.880 -4.886 1.00 83.50 90 ALA A N 1
ATOM 694 C CA . ALA A 1 90 ? 15.305 -18.112 -6.298 1.00 83.50 90 ALA A CA 1
ATOM 695 C C . ALA A 1 90 ? 16.363 -17.147 -6.856 1.00 83.50 90 ALA A C 1
ATOM 697 O O . ALA A 1 90 ? 17.017 -17.452 -7.852 1.00 83.50 90 ALA A O 1
ATOM 698 N N . ILE A 1 91 ? 16.538 -15.986 -6.222 1.00 84.31 91 ILE A N 1
ATOM 699 C CA . ILE A 1 91 ? 17.512 -14.962 -6.624 1.00 84.31 91 ILE A CA 1
ATOM 700 C C . ILE A 1 91 ? 18.517 -14.621 -5.511 1.00 84.31 91 ILE A C 1
ATOM 702 O O . ILE A 1 91 ? 19.241 -13.631 -5.627 1.00 84.31 91 ILE A O 1
ATOM 706 N N . ASP A 1 92 ? 18.556 -15.422 -4.439 1.00 87.50 92 ASP A N 1
ATOM 707 C CA . ASP A 1 92 ? 19.358 -15.213 -3.222 1.00 87.50 92 ASP A CA 1
ATOM 708 C C . ASP A 1 92 ? 19.250 -13.784 -2.643 1.00 87.50 92 ASP A C 1
ATOM 710 O O . ASP A 1 92 ? 20.241 -13.136 -2.274 1.00 87.50 92 ASP A O 1
ATOM 714 N N . ARG A 1 93 ? 18.021 -13.259 -2.555 1.00 85.94 93 ARG A N 1
ATOM 715 C CA . ARG A 1 93 ? 17.753 -11.920 -2.006 1.00 85.94 93 ARG A CA 1
ATOM 716 C C . ARG A 1 93 ? 16.753 -11.954 -0.873 1.00 85.94 93 ARG A C 1
ATOM 718 O O . ARG A 1 93 ? 15.874 -12.804 -0.801 1.00 85.94 93 ARG A O 1
ATOM 725 N N . ARG A 1 94 ? 16.873 -10.967 0.003 1.00 86.38 94 ARG A N 1
ATOM 726 C CA . ARG A 1 94 ? 15.893 -10.663 1.031 1.00 86.38 94 ARG A CA 1
ATOM 727 C C . ARG A 1 94 ? 15.482 -9.207 0.879 1.00 86.38 94 ARG A C 1
ATOM 729 O O . ARG A 1 94 ? 16.284 -8.300 1.077 1.00 86.38 94 ARG A O 1
ATOM 736 N N . TRP A 1 95 ? 14.233 -8.996 0.492 1.00 82.50 95 TRP A N 1
ATOM 737 C CA . TRP A 1 95 ? 13.690 -7.676 0.211 1.00 82.50 95 TRP A CA 1
ATOM 738 C C . TRP A 1 95 ? 13.158 -7.044 1.483 1.00 82.50 95 TRP A C 1
ATOM 740 O O . TRP A 1 95 ? 12.246 -7.592 2.094 1.00 82.50 95 TRP A O 1
ATOM 750 N N . MET A 1 96 ? 13.689 -5.891 1.867 1.00 86.44 96 MET A N 1
ATOM 751 C CA . MET A 1 96 ? 13.075 -5.019 2.859 1.00 86.44 96 MET A CA 1
ATOM 752 C C . MET A 1 96 ? 12.202 -4.002 2.129 1.00 86.44 96 MET A C 1
ATOM 754 O O . MET A 1 96 ? 12.704 -3.047 1.540 1.00 86.44 96 MET A O 1
ATOM 758 N N . VAL A 1 97 ? 10.897 -4.256 2.134 1.00 83.81 97 VAL A N 1
ATOM 759 C CA . VAL A 1 97 ? 9.896 -3.487 1.396 1.00 83.81 97 VAL A CA 1
ATOM 760 C C . VAL A 1 97 ? 9.380 -2.344 2.259 1.00 83.81 97 VAL A C 1
ATOM 762 O O . VAL A 1 97 ? 8.877 -2.582 3.358 1.00 83.81 97 VAL A O 1
ATOM 765 N N . HIS A 1 98 ? 9.442 -1.123 1.729 1.00 87.12 98 HIS A N 1
ATOM 766 C CA . HIS A 1 98 ? 8.846 0.095 2.282 1.00 87.12 98 HIS A CA 1
ATOM 767 C C . HIS A 1 98 ? 7.567 0.441 1.497 1.00 87.12 98 HIS A C 1
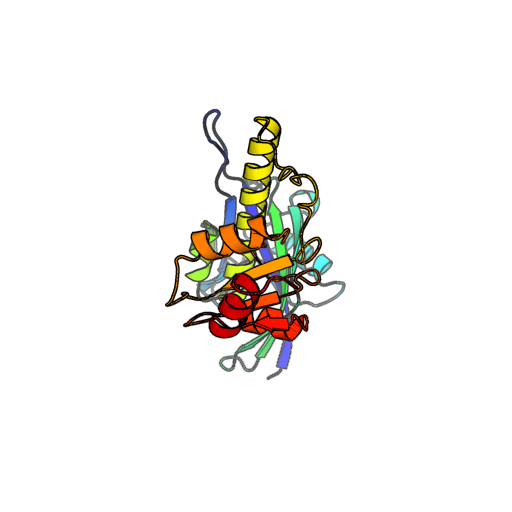ATOM 769 O O . HIS A 1 98 ? 7.653 0.983 0.392 1.00 87.12 98 HIS A O 1
ATOM 775 N N . PRO A 1 99 ? 6.371 0.085 2.004 1.00 89.31 99 PRO A N 1
ATOM 776 C CA . PRO A 1 99 ? 5.133 0.217 1.244 1.00 89.31 99 PRO A CA 1
ATOM 777 C C . PRO A 1 99 ? 4.489 1.606 1.377 1.00 89.31 99 PRO A C 1
ATOM 779 O O . PRO A 1 99 ? 4.269 2.109 2.483 1.00 89.31 99 PRO A O 1
ATOM 782 N N . PHE A 1 100 ? 4.058 2.167 0.249 1.00 90.00 100 PHE A N 1
ATOM 783 C CA . PHE A 1 100 ? 3.333 3.434 0.178 1.00 90.00 100 PHE A CA 1
ATOM 784 C C . PHE A 1 100 ? 2.008 3.290 -0.565 1.00 90.00 100 PHE A C 1
ATOM 786 O O . PHE A 1 100 ? 1.877 2.535 -1.528 1.00 90.00 100 PHE A O 1
ATOM 793 N N . LEU A 1 101 ? 1.014 4.052 -0.121 1.00 90.94 101 LEU A N 1
ATOM 794 C CA . LEU A 1 101 ? -0.277 4.181 -0.781 1.00 90.94 101 LEU A CA 1
ATOM 795 C C . LEU A 1 101 ? -0.484 5.642 -1.170 1.00 90.94 101 LEU A C 1
ATOM 797 O O . LEU A 1 101 ? -0.495 6.511 -0.294 1.00 90.94 101 LEU A O 1
ATOM 801 N N . LEU A 1 102 ? -0.687 5.911 -2.458 1.00 93.25 102 LEU A N 1
ATOM 802 C CA . LEU A 1 102 ? -0.873 7.264 -2.978 1.00 93.25 102 LEU A CA 1
ATOM 803 C C . LEU A 1 102 ? -2.140 7.360 -3.827 1.00 93.25 102 LEU A C 1
ATOM 805 O O . LEU A 1 102 ? -2.572 6.396 -4.451 1.00 93.25 102 LEU A O 1
ATOM 809 N N . GLU A 1 103 ? -2.753 8.537 -3.836 1.00 93.56 103 GLU A N 1
ATOM 810 C CA . GLU A 1 103 ? -3.855 8.889 -4.729 1.00 93.56 103 GLU A CA 1
ATOM 811 C C . GLU A 1 103 ? -3.321 9.679 -5.916 1.00 93.56 103 GLU A C 1
ATOM 813 O O . GLU A 1 103 ? -2.707 10.721 -5.715 1.00 93.56 103 GLU A O 1
ATOM 818 N N . VAL A 1 104 ? -3.599 9.209 -7.126 1.00 94.75 104 VAL A N 1
ATOM 819 C CA . VAL A 1 104 ? -3.330 9.899 -8.383 1.00 94.75 104 VAL A CA 1
ATOM 820 C C . VAL A 1 104 ? -4.444 10.908 -8.631 1.00 94.75 104 VAL A C 1
ATOM 822 O O . VAL A 1 104 ? -5.623 10.552 -8.709 1.00 94.75 104 VAL A O 1
ATOM 825 N N . LEU A 1 105 ? -4.059 12.177 -8.713 1.00 92.62 105 LEU A N 1
ATOM 826 C CA . LEU A 1 105 ? -4.949 13.314 -8.922 1.00 92.62 105 LEU A CA 1
ATOM 827 C C . LEU A 1 105 ? -5.247 13.541 -10.408 1.00 92.62 105 LEU A C 1
ATOM 829 O O . LEU A 1 105 ? -6.344 13.993 -10.722 1.00 92.62 105 LEU A O 1
ATOM 833 N N . ARG A 1 106 ? -4.299 13.191 -11.291 1.00 90.62 106 ARG A N 1
ATOM 834 C CA . ARG A 1 106 ? -4.398 13.305 -12.757 1.00 90.62 106 ARG A CA 1
ATOM 835 C C . ARG A 1 106 ? -4.059 11.970 -13.445 1.00 90.62 106 ARG A C 1
ATOM 837 O O . ARG A 1 106 ? -2.951 11.807 -13.953 1.00 90.62 106 ARG A O 1
ATOM 844 N N . PRO A 1 107 ? -4.950 10.956 -13.411 1.00 91.31 107 PRO A N 1
ATOM 845 C CA . PRO A 1 107 ? -4.685 9.634 -13.995 1.00 91.31 107 PRO A CA 1
ATOM 846 C C . PRO A 1 107 ? -4.333 9.651 -15.491 1.00 91.31 107 PRO A C 1
ATOM 848 O O . PRO A 1 107 ? -3.669 8.741 -15.977 1.00 91.31 107 PRO A O 1
ATOM 851 N N . GLU A 1 108 ? -4.765 10.678 -16.216 1.00 91.19 108 GLU A N 1
ATOM 852 C CA . GLU A 1 108 ? -4.477 10.935 -17.627 1.00 91.19 108 GLU A CA 1
ATOM 853 C C . GLU A 1 108 ? -2.993 11.230 -17.920 1.00 91.19 108 GLU A C 1
ATOM 855 O O . GLU A 1 108 ? -2.541 11.044 -19.057 1.00 91.19 108 GLU A O 1
ATOM 860 N N . HIS A 1 109 ? -2.227 11.639 -16.901 1.00 93.50 109 HIS A N 1
ATOM 861 C CA . HIS A 1 109 ? -0.790 11.911 -16.997 1.00 93.50 109 HIS A CA 1
ATOM 862 C C . HIS A 1 109 ? 0.080 10.655 -16.908 1.00 93.50 109 HIS A C 1
ATOM 864 O O . HIS A 1 109 ? 1.270 10.739 -17.180 1.00 93.50 109 HIS A O 1
ATOM 870 N N . VAL A 1 110 ? -0.486 9.487 -16.583 1.00 95.56 110 VAL A N 1
ATOM 871 C CA . VAL A 1 110 ? 0.295 8.245 -16.494 1.00 95.56 110 VAL A CA 1
ATOM 872 C C . VAL A 1 110 ? 0.940 7.930 -17.848 1.00 95.56 110 VAL A C 1
ATOM 874 O O . VAL A 1 110 ? 0.252 7.794 -18.869 1.00 95.56 110 VAL A O 1
ATOM 877 N N . ARG A 1 111 ? 2.267 7.801 -17.856 1.00 95.50 111 ARG A N 1
ATOM 878 C CA . ARG A 1 111 ? 3.088 7.454 -19.022 1.00 95.50 111 ARG A CA 1
ATOM 879 C C . ARG A 1 111 ? 4.123 6.425 -18.603 1.00 95.50 111 ARG A C 1
ATOM 881 O O . ARG A 1 111 ? 4.922 6.699 -17.726 1.00 95.50 111 ARG A O 1
ATOM 888 N N . LEU A 1 112 ? 4.074 5.247 -19.217 1.00 94.94 112 LEU A N 1
ATOM 889 C CA . LEU A 1 112 ? 5.001 4.170 -18.885 1.00 94.94 112 LEU A CA 1
ATOM 890 C C . LEU A 1 112 ? 6.378 4.437 -19.466 1.00 94.94 112 LEU A C 1
ATOM 892 O O . LEU A 1 112 ? 6.504 4.907 -20.601 1.00 94.94 112 LEU A O 1
ATOM 896 N N . ASP A 1 113 ? 7.381 4.062 -18.697 1.00 93.69 113 ASP A N 1
ATOM 897 C CA . ASP A 1 113 ? 8.758 4.004 -19.136 1.00 93.69 113 ASP A CA 1
ATOM 898 C C . ASP A 1 113 ? 9.109 2.622 -19.730 1.00 93.69 113 ASP A C 1
ATOM 900 O O . ASP A 1 113 ? 8.253 1.764 -19.962 1.00 93.69 113 ASP A O 1
ATOM 904 N N . TRP A 1 114 ? 10.393 2.397 -20.010 1.00 94.00 114 TRP A N 1
ATOM 905 C CA . TRP A 1 114 ? 10.876 1.154 -20.615 1.00 94.00 114 TRP A CA 1
ATOM 906 C C . TRP A 1 114 ? 10.846 -0.050 -19.654 1.00 94.00 114 TRP A C 1
ATOM 908 O O . TRP A 1 114 ? 10.924 -1.200 -20.119 1.00 94.00 114 TRP A O 1
ATOM 918 N N . GLU A 1 115 ? 10.747 0.170 -18.338 1.00 91.12 115 GLU A N 1
ATOM 919 C CA . GLU A 1 115 ? 10.613 -0.908 -17.358 1.00 91.12 115 GLU A CA 1
ATOM 920 C C . GLU A 1 115 ? 9.279 -1.645 -17.477 1.00 91.12 115 GLU A C 1
ATOM 922 O O . GLU A 1 115 ? 9.177 -2.797 -17.041 1.00 91.12 115 GLU A O 1
ATOM 927 N N . HIS A 1 116 ? 8.281 -1.048 -18.135 1.00 94.50 116 HIS A N 1
ATOM 928 C CA . HIS A 1 116 ? 6.924 -1.573 -18.194 1.00 94.50 116 HIS A CA 1
ATOM 929 C C . HIS A 1 116 ? 6.392 -1.693 -19.624 1.00 94.50 116 HIS A C 1
ATOM 931 O O . HIS A 1 116 ? 6.652 -0.879 -20.500 1.00 94.50 116 HIS A O 1
ATOM 937 N N . THR A 1 117 ? 5.632 -2.758 -19.875 1.00 93.75 117 THR A N 1
ATOM 938 C CA . THR A 1 117 ? 5.028 -3.036 -21.196 1.00 93.75 117 THR A CA 1
ATOM 939 C C . THR A 1 117 ? 3.543 -2.719 -21.240 1.00 93.75 117 THR A C 1
ATOM 941 O O . THR A 1 117 ? 3.014 -2.357 -22.286 1.00 93.75 117 THR A O 1
ATOM 944 N N . GLU A 1 118 ? 2.863 -2.858 -20.105 1.00 95.25 118 GLU A N 1
ATOM 945 C CA . GLU A 1 118 ? 1.422 -2.684 -19.986 1.00 95.25 118 GLU A CA 1
ATOM 946 C C . GLU A 1 118 ? 1.082 -2.080 -18.625 1.00 95.25 118 GLU A C 1
ATOM 948 O O . GLU A 1 118 ? 1.779 -2.308 -17.631 1.00 95.25 118 GLU A O 1
ATOM 953 N N . SER A 1 119 ? -0.042 -1.371 -18.564 1.00 94.69 119 SER A N 1
ATOM 954 C CA . SER A 1 119 ? -0.649 -0.940 -17.312 1.00 94.69 119 SER A CA 1
ATOM 955 C C . SER A 1 119 ? -2.143 -1.216 -17.307 1.00 94.69 119 SER A C 1
ATOM 957 O O . SER A 1 119 ? -2.802 -1.239 -18.347 1.00 94.69 119 SER A O 1
ATOM 959 N N . ARG A 1 120 ? -2.692 -1.454 -16.117 1.00 94.31 120 ARG A N 1
ATOM 960 C CA . ARG A 1 120 ? -4.136 -1.597 -15.931 1.00 94.31 120 ARG A CA 1
ATOM 961 C C . ARG A 1 120 ? -4.566 -1.107 -14.563 1.00 94.31 120 ARG A C 1
ATOM 963 O O . ARG A 1 120 ? -3.852 -1.266 -13.576 1.00 94.31 120 ARG A O 1
ATOM 970 N N . TRP A 1 121 ? -5.772 -0.568 -14.515 1.00 93.50 121 TRP A N 1
ATOM 971 C CA . TRP A 1 121 ? -6.450 -0.228 -13.276 1.00 93.50 121 TRP A CA 1
ATOM 972 C C . TRP A 1 121 ? -7.289 -1.423 -12.838 1.00 93.50 121 TRP A C 1
ATOM 974 O O . TRP A 1 121 ? -8.079 -1.942 -13.622 1.00 93.50 121 TRP A O 1
ATOM 984 N N . VAL A 1 122 ? -7.094 -1.881 -11.604 1.00 90.12 122 VAL A N 1
ATOM 985 C CA . VAL A 1 122 ? -7.848 -3.004 -11.032 1.00 90.12 122 VAL A CA 1
ATOM 986 C C . VAL A 1 122 ? -8.511 -2.597 -9.735 1.00 90.12 122 VAL A C 1
ATOM 988 O O . VAL A 1 122 ? -8.044 -1.704 -9.029 1.00 90.12 122 VAL A O 1
ATOM 991 N N . LYS A 1 123 ? -9.579 -3.280 -9.352 1.00 89.25 123 LYS A N 1
ATOM 992 C CA . LYS A 1 123 ? -10.203 -3.029 -8.057 1.00 89.25 123 LYS A CA 1
ATOM 993 C C . LYS A 1 123 ? -9.295 -3.538 -6.927 1.00 89.25 123 LYS A C 1
ATOM 995 O O . LYS A 1 123 ? -8.600 -4.543 -7.096 1.00 89.25 123 LYS A O 1
ATOM 1000 N N . PRO A 1 124 ? -9.316 -2.923 -5.728 1.00 84.62 124 PRO A N 1
ATOM 1001 C CA . PRO A 1 124 ? -8.601 -3.432 -4.554 1.00 84.62 124 PRO A CA 1
ATOM 1002 C C . PRO A 1 124 ? -8.913 -4.904 -4.250 1.00 84.62 124 PRO A C 1
ATOM 1004 O O . PRO A 1 124 ? -8.083 -5.628 -3.696 1.00 84.62 124 PRO A O 1
ATOM 1007 N N . GLU A 1 125 ? -10.112 -5.360 -4.624 1.00 83.12 125 GLU A N 1
ATOM 1008 C CA . GLU A 1 125 ? -10.548 -6.743 -4.479 1.00 83.12 125 GLU A CA 1
ATOM 1009 C C . GLU A 1 125 ? -9.831 -7.742 -5.403 1.00 83.12 125 GLU A C 1
ATOM 1011 O O . GLU A 1 125 ? -9.899 -8.948 -5.165 1.00 83.12 125 GLU A O 1
ATOM 1016 N N . GLU A 1 126 ? -9.112 -7.269 -6.412 1.00 84.81 126 GLU A N 1
ATOM 1017 C CA . GLU A 1 126 ? -8.399 -8.099 -7.387 1.00 84.81 126 GLU A CA 1
ATOM 1018 C C . GLU A 1 126 ? -6.909 -8.236 -7.040 1.00 84.81 126 GLU A C 1
ATOM 1020 O O . GLU A 1 126 ? -6.253 -9.171 -7.491 1.00 84.81 126 GLU A O 1
ATOM 1025 N N . LEU A 1 127 ? -6.377 -7.382 -6.154 1.00 82.06 127 LEU A N 1
ATOM 1026 C CA . LEU A 1 127 ? -4.954 -7.385 -5.783 1.00 82.06 127 LEU A CA 1
ATOM 1027 C C . LEU A 1 127 ? -4.467 -8.709 -5.185 1.00 82.06 127 LEU A C 1
ATOM 1029 O O . LEU A 1 127 ? -3.307 -9.058 -5.349 1.00 82.06 127 LEU A O 1
ATOM 1033 N N . ALA A 1 128 ? -5.342 -9.461 -4.510 1.00 77.94 128 ALA A N 1
ATOM 1034 C CA . ALA A 1 128 ? -4.959 -10.743 -3.908 1.00 77.94 128 ALA A CA 1
ATOM 1035 C C . ALA A 1 128 ? -4.732 -11.853 -4.949 1.00 77.94 128 ALA A C 1
ATOM 1037 O O . ALA A 1 128 ? -4.142 -12.875 -4.619 1.00 77.94 128 ALA A O 1
ATOM 1038 N N . ALA A 1 129 ? -5.207 -11.664 -6.185 1.00 81.69 129 ALA A N 1
ATOM 1039 C CA . ALA A 1 129 ? -4.981 -12.595 -7.286 1.00 81.69 129 ALA A CA 1
ATOM 1040 C C . ALA A 1 129 ? -3.666 -12.314 -8.034 1.00 81.69 129 ALA A C 1
ATOM 1042 O O . ALA A 1 129 ? -3.310 -13.063 -8.940 1.00 81.69 129 ALA A O 1
ATOM 1043 N N . VAL A 1 130 ? -2.948 -11.239 -7.687 1.00 78.75 130 VAL A N 1
ATOM 1044 C CA . VAL A 1 130 ? -1.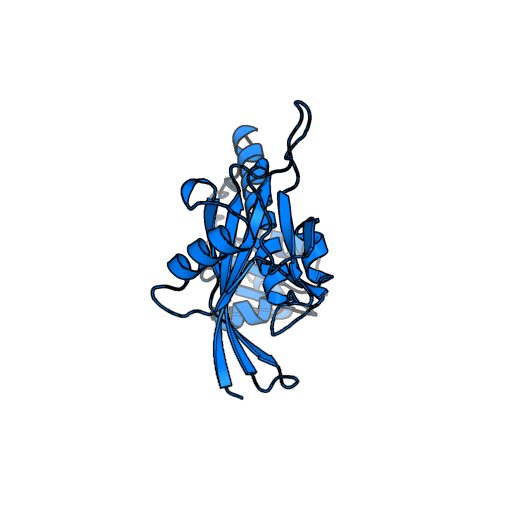686 -10.861 -8.329 1.00 78.75 130 VAL A CA 1
ATOM 1045 C C . VAL A 1 130 ? -0.528 -11.531 -7.583 1.00 78.75 130 VAL A C 1
ATOM 1047 O O . VAL A 1 130 ? -0.255 -11.142 -6.451 1.00 78.75 130 VAL A O 1
ATOM 1050 N N . PRO A 1 131 ? 0.205 -12.489 -8.186 1.00 76.06 131 PRO A N 1
ATOM 1051 C CA . PRO A 1 131 ? 1.192 -13.291 -7.455 1.00 76.06 131 PRO A CA 1
ATOM 1052 C C . PRO A 1 131 ? 2.331 -12.492 -6.809 1.00 76.06 131 PRO A C 1
ATOM 1054 O O . PRO A 1 131 ? 2.845 -12.891 -5.770 1.00 76.06 131 PRO A O 1
ATOM 1057 N N . ALA A 1 132 ? 2.734 -11.366 -7.409 1.00 74.12 132 ALA A N 1
ATOM 1058 C CA . ALA A 1 132 ? 3.785 -10.512 -6.851 1.00 74.12 132 ALA A CA 1
ATOM 1059 C C . ALA A 1 132 ? 3.293 -9.629 -5.688 1.00 74.12 132 ALA A C 1
ATOM 1061 O O . ALA A 1 132 ? 4.105 -9.054 -4.966 1.00 74.12 132 ALA A O 1
ATOM 1062 N N . ILE A 1 133 ? 1.976 -9.519 -5.485 1.00 74.12 133 ILE A N 1
ATOM 1063 C CA . ILE A 1 133 ? 1.379 -8.751 -4.394 1.00 74.12 133 ILE A CA 1
ATOM 1064 C C . ILE A 1 133 ? 1.003 -9.727 -3.285 1.00 74.12 133 ILE A C 1
ATOM 1066 O O . ILE A 1 133 ? -0.010 -10.420 -3.344 1.00 74.12 133 ILE A O 1
ATOM 1070 N N . GLY A 1 134 ? 1.828 -9.769 -2.241 1.00 67.00 134 GLY A N 1
ATOM 1071 C CA . GLY A 1 134 ? 1.588 -10.646 -1.099 1.00 67.00 134 GLY A CA 1
ATOM 1072 C C . GLY A 1 134 ? 0.245 -10.364 -0.397 1.00 67.00 134 GLY A C 1
ATOM 1073 O O . GLY A 1 134 ? -0.231 -9.221 -0.381 1.00 67.00 134 GLY A O 1
ATOM 1074 N N . PRO A 1 135 ? -0.350 -11.374 0.268 1.00 65.12 135 PRO A N 1
ATOM 1075 C CA . PRO A 1 135 ? -1.678 -11.272 0.881 1.00 65.12 135 PRO A CA 1
ATOM 1076 C C . PRO A 1 135 ? -1.773 -10.148 1.918 1.00 65.12 135 PRO A C 1
ATOM 1078 O O . PRO A 1 135 ? -2.788 -9.458 1.986 1.00 65.12 135 PRO A O 1
ATOM 1081 N N . LYS A 1 136 ? -0.688 -9.895 2.663 1.00 66.88 136 LYS A N 1
ATOM 1082 C CA . LYS A 1 136 ? -0.601 -8.812 3.653 1.00 66.88 136 LYS A CA 1
ATOM 1083 C C . LYS A 1 136 ? -0.789 -7.431 3.013 1.00 66.88 136 LYS A C 1
ATOM 1085 O O . LYS A 1 136 ? -1.501 -6.583 3.554 1.00 66.88 136 LYS A O 1
ATOM 1090 N N . ILE A 1 137 ? -0.179 -7.204 1.850 1.00 72.38 137 ILE A N 1
ATOM 1091 C CA . ILE A 1 137 ? -0.275 -5.934 1.124 1.00 72.38 137 ILE A CA 1
ATOM 1092 C C . ILE A 1 137 ? -1.682 -5.771 0.547 1.00 72.38 137 ILE A C 1
ATOM 1094 O O . ILE A 1 137 ? -2.325 -4.743 0.766 1.00 72.38 137 ILE A O 1
ATOM 1098 N N . ALA A 1 138 ? -2.190 -6.809 -0.125 1.00 72.19 138 ALA A N 1
ATOM 1099 C CA . ALA A 1 138 ? -3.542 -6.811 -0.673 1.00 72.19 138 ALA A CA 1
ATOM 1100 C C . ALA A 1 138 ? -4.596 -6.544 0.418 1.00 72.19 138 ALA A C 1
ATOM 1102 O O . ALA A 1 138 ? -5.519 -5.752 0.216 1.00 72.19 138 ALA A O 1
ATOM 1103 N N . GLU A 1 139 ? -4.449 -7.151 1.598 1.00 70.94 139 GLU A N 1
ATOM 1104 C CA . GLU A 1 139 ? -5.327 -6.905 2.741 1.00 70.94 139 GLU A CA 1
ATOM 1105 C C . GLU A 1 139 ? -5.220 -5.465 3.253 1.00 70.94 139 GLU A C 1
ATOM 1107 O O . GLU A 1 139 ? -6.251 -4.834 3.494 1.00 70.94 139 GLU A O 1
ATOM 1112 N N . SER A 1 140 ? -4.005 -4.922 3.356 1.00 71.25 140 SER A N 1
ATOM 1113 C CA . SER A 1 140 ? -3.753 -3.559 3.844 1.00 71.25 140 SER A CA 1
ATOM 1114 C C . SER A 1 140 ? -4.399 -2.505 2.940 1.00 71.25 140 SER A C 1
ATOM 1116 O O . SER A 1 140 ? -5.106 -1.613 3.421 1.00 71.25 140 SER A O 1
ATOM 1118 N N . VAL A 1 141 ? -4.262 -2.657 1.618 1.00 72.62 141 VAL A N 1
ATOM 1119 C CA . VAL A 1 141 ? -4.916 -1.778 0.637 1.00 72.62 141 VAL A CA 1
ATOM 1120 C C . VAL A 1 141 ? -6.443 -1.904 0.725 1.00 72.62 141 VAL A C 1
ATOM 1122 O O . VAL A 1 141 ? -7.152 -0.897 0.789 1.00 72.62 141 VAL A O 1
ATOM 1125 N N . ARG A 1 142 ? -6.988 -3.125 0.829 1.00 76.75 142 ARG A N 1
ATOM 1126 C CA . ARG A 1 142 ? -8.440 -3.326 1.025 1.00 76.75 142 ARG A CA 1
ATOM 1127 C C . ARG A 1 142 ? -8.949 -2.723 2.333 1.00 76.75 142 ARG A C 1
ATOM 1129 O O . ARG A 1 142 ? -10.055 -2.178 2.371 1.00 76.75 142 ARG A O 1
ATOM 1136 N N . ALA A 1 143 ? -8.199 -2.861 3.424 1.00 68.75 143 ALA A N 1
ATOM 1137 C CA . ALA A 1 143 ? -8.572 -2.350 4.740 1.00 68.75 143 ALA A CA 1
ATOM 1138 C C . ALA A 1 143 ? -8.675 -0.819 4.728 1.00 68.75 143 ALA A C 1
ATOM 1140 O O . ALA A 1 143 ? -9.654 -0.269 5.242 1.00 68.75 143 ALA A O 1
ATOM 1141 N N . TYR A 1 144 ? -7.745 -0.141 4.045 1.00 75.12 144 TYR A N 1
ATOM 1142 C CA . TYR A 1 144 ? -7.795 1.306 3.836 1.00 75.12 144 TYR A CA 1
ATOM 1143 C C . TYR A 1 144 ? -9.131 1.756 3.215 1.00 75.12 144 TYR A C 1
ATOM 1145 O O . TYR A 1 144 ? -9.808 2.661 3.725 1.00 75.12 144 TYR A O 1
ATOM 1153 N N . PHE A 1 145 ? -9.571 1.083 2.147 1.00 68.25 145 PHE A N 1
ATOM 1154 C CA . PHE A 1 145 ? -10.829 1.413 1.474 1.00 68.25 145 PHE A CA 1
ATOM 1155 C C . PHE A 1 145 ? -12.072 1.045 2.281 1.00 68.25 145 PHE A C 1
ATOM 1157 O O . PHE A 1 145 ? -13.031 1.826 2.314 1.00 68.25 145 PHE A O 1
ATOM 1164 N N . ARG A 1 146 ? -12.055 -0.088 2.994 1.00 69.12 146 ARG A N 1
ATOM 1165 C CA . ARG A 1 146 ? -13.137 -0.466 3.918 1.00 69.12 146 ARG A CA 1
ATOM 1166 C C . ARG A 1 146 ? -13.332 0.586 5.012 1.00 69.12 146 ARG A C 1
ATOM 1168 O O . ARG A 1 146 ? -14.465 1.025 5.222 1.00 69.12 146 ARG A O 1
ATOM 1175 N N . GLY A 1 147 ? -12.247 1.083 5.610 1.00 61.88 147 GLY A N 1
ATOM 1176 C CA . GLY A 1 147 ? -12.291 2.150 6.614 1.00 61.88 147 GLY A CA 1
ATOM 1177 C C . GLY A 1 147 ? -12.838 3.477 6.071 1.00 61.88 147 GLY A C 1
ATOM 1178 O O . GLY A 1 147 ? -13.655 4.133 6.727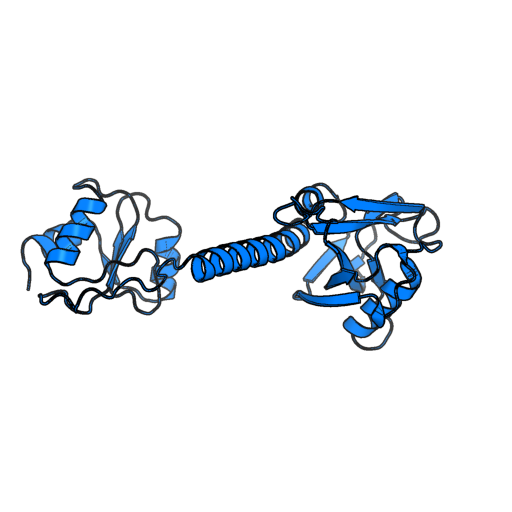 1.00 61.88 147 GLY A O 1
ATOM 1179 N N . LYS A 1 148 ? -12.472 3.869 4.839 1.00 61.50 148 LYS A N 1
ATOM 1180 C CA . LYS A 1 148 ? -13.067 5.049 4.177 1.00 61.50 148 LYS A CA 1
ATOM 1181 C C . LYS A 1 148 ? -14.556 4.865 3.886 1.00 61.50 148 LYS A C 1
ATOM 1183 O O . LYS A 1 148 ? -15.330 5.796 4.121 1.00 61.50 148 LYS A O 1
ATOM 1188 N N . ARG A 1 149 ? -14.977 3.688 3.409 1.00 57.50 149 ARG A N 1
ATOM 1189 C CA . ARG A 1 149 ? -16.394 3.381 3.153 1.00 57.50 149 ARG A CA 1
ATOM 1190 C C . ARG A 1 149 ? -17.205 3.432 4.445 1.00 57.50 149 ARG A C 1
ATOM 1192 O O . ARG A 1 149 ? -18.231 4.107 4.471 1.00 57.50 149 ARG A O 1
ATOM 1199 N N . GLN A 1 150 ? -16.714 2.819 5.522 1.00 51.22 150 GLN A N 1
ATOM 1200 C CA . GLN A 1 150 ? -17.338 2.883 6.848 1.00 51.22 150 GLN A CA 1
ATOM 1201 C C . GLN A 1 150 ? -17.467 4.325 7.344 1.00 51.22 150 GLN A C 1
ATOM 1203 O O . GLN A 1 150 ? -18.564 4.745 7.701 1.00 51.22 150 GLN A O 1
ATOM 1208 N N . ARG A 1 151 ? -16.403 5.134 7.264 1.00 57.97 151 ARG A N 1
ATOM 1209 C CA . ARG A 1 151 ? -16.465 6.567 7.603 1.00 57.97 151 ARG A CA 1
ATOM 1210 C C . ARG A 1 151 ? -17.465 7.347 6.751 1.00 57.97 151 ARG A C 1
ATOM 1212 O O . ARG A 1 151 ? -18.145 8.225 7.274 1.00 57.97 151 ARG A O 1
ATOM 1219 N N . LYS A 1 152 ? -17.575 7.049 5.453 1.00 56.62 152 LYS A N 1
ATOM 1220 C CA . LYS A 1 152 ? -18.527 7.717 4.550 1.00 56.62 152 LYS A CA 1
ATOM 1221 C C . LYS A 1 152 ? -19.970 7.343 4.881 1.00 56.62 152 LYS A C 1
ATOM 1223 O O . LYS A 1 152 ? -20.824 8.224 4.877 1.00 56.62 152 LYS A O 1
ATOM 1228 N N . VAL A 1 153 ? -20.234 6.072 5.190 1.00 51.50 153 VAL A N 1
ATOM 1229 C CA . VAL A 1 153 ? -21.544 5.598 5.661 1.00 51.50 153 VAL A CA 1
ATOM 1230 C C . VAL A 1 153 ? -21.888 6.258 6.991 1.00 51.50 153 VAL A C 1
ATOM 1232 O O . VAL A 1 153 ? -22.939 6.877 7.090 1.00 51.50 153 VAL A O 1
ATOM 1235 N N . ILE A 1 154 ? -20.970 6.253 7.960 1.00 48.22 154 ILE A N 1
ATOM 1236 C CA . ILE A 1 154 ? -21.135 6.946 9.245 1.00 48.22 154 ILE A CA 1
ATOM 1237 C C . ILE A 1 154 ? -21.430 8.437 9.030 1.00 48.22 154 ILE A C 1
ATOM 1239 O O . ILE A 1 154 ? -22.351 8.977 9.629 1.00 48.22 154 ILE A O 1
ATOM 1243 N N . GLY A 1 155 ? -20.701 9.108 8.136 1.00 50.06 155 GLY A N 1
ATOM 1244 C CA . GLY A 1 155 ? -20.941 10.513 7.800 1.00 50.06 155 GLY A CA 1
ATOM 1245 C C . GLY A 1 155 ? -22.289 10.763 7.116 1.00 50.06 155 GLY A C 1
ATOM 1246 O O . GLY A 1 155 ? -22.934 11.768 7.397 1.00 50.06 155 GLY A O 1
ATOM 1247 N N . LYS A 1 156 ? -22.746 9.855 6.242 1.00 52.19 156 LYS A N 1
ATOM 1248 C CA . LYS A 1 156 ? -24.089 9.916 5.644 1.00 52.19 156 LYS A CA 1
ATOM 1249 C C . LYS A 1 156 ? -25.176 9.723 6.701 1.00 52.19 156 LYS A C 1
ATOM 1251 O O . LYS A 1 156 ? -26.109 10.510 6.721 1.00 52.19 156 LYS A O 1
ATOM 1256 N N . LEU A 1 157 ? -25.013 8.749 7.595 1.00 46.00 157 LEU A N 1
ATOM 1257 C CA . LEU A 1 157 ? -25.932 8.496 8.706 1.00 46.00 157 LEU A CA 1
ATOM 1258 C C . LEU A 1 157 ? -25.996 9.704 9.658 1.00 46.00 157 LEU A C 1
ATOM 1260 O O . LEU A 1 157 ? -27.087 10.139 10.001 1.00 46.00 157 LEU A O 1
ATOM 1264 N N . LYS A 1 158 ? -24.855 10.329 9.989 1.00 47.88 158 LYS A N 1
ATOM 1265 C CA . LYS A 1 158 ? -24.816 11.580 10.773 1.00 47.88 158 LYS A CA 1
ATOM 1266 C C . LYS A 1 158 ? -25.587 12.719 10.103 1.00 47.88 158 LYS A C 1
ATOM 1268 O O . LYS A 1 158 ? -26.357 13.400 10.766 1.00 47.88 158 LYS A O 1
ATOM 1273 N N . ARG A 1 159 ? -25.388 12.929 8.796 1.00 50.22 159 ARG A N 1
ATOM 1274 C CA . ARG A 1 159 ? -26.114 13.963 8.033 1.00 50.22 159 ARG A CA 1
ATOM 1275 C C . ARG A 1 159 ? -27.602 13.658 7.877 1.00 50.22 159 ARG A C 1
ATOM 1277 O O . ARG A 1 159 ? -28.389 14.584 7.786 1.00 50.22 159 ARG A O 1
ATOM 1284 N N . ALA A 1 160 ? -27.972 12.381 7.874 1.00 45.62 160 ALA A N 1
ATOM 1285 C CA . ALA A 1 160 ? -29.359 11.930 7.880 1.00 45.62 160 ALA A CA 1
ATOM 1286 C C . ALA A 1 160 ? -30.004 11.979 9.281 1.00 45.62 160 ALA A C 1
ATOM 1288 O O . ALA A 1 160 ? -31.086 11.435 9.465 1.00 45.62 160 ALA A O 1
ATOM 1289 N N . GLY A 1 161 ? -29.348 12.591 10.277 1.00 34.19 161 GLY A N 1
ATOM 1290 C CA . GLY A 1 161 ? -29.901 12.759 11.623 1.00 34.19 161 GLY A CA 1
ATOM 1291 C C . GLY A 1 161 ? -29.921 11.485 12.469 1.00 34.19 161 GLY A C 1
ATOM 1292 O O . GLY A 1 161 ? -30.553 11.467 13.521 1.00 34.19 161 GLY A O 1
ATOM 1293 N N . VAL A 1 162 ? -29.228 10.418 12.052 1.00 35.97 162 VAL A N 1
ATOM 1294 C CA . VAL A 1 162 ? -29.162 9.172 12.826 1.00 35.97 162 VAL A CA 1
ATOM 1295 C C . VAL A 1 162 ? -28.399 9.436 14.123 1.00 35.97 162 VAL A C 1
ATOM 1297 O O . VAL A 1 162 ? -27.192 9.706 14.107 1.00 35.97 162 VAL A O 1
ATOM 1300 N N . ASN A 1 163 ? -29.111 9.359 15.249 1.00 43.06 163 ASN A N 1
ATOM 1301 C CA . ASN A 1 163 ? -28.550 9.563 16.577 1.00 43.06 163 ASN A CA 1
ATOM 1302 C C . ASN A 1 163 ? -27.539 8.447 16.895 1.00 43.06 163 ASN A C 1
ATOM 1304 O O . ASN A 1 163 ? -27.900 7.298 17.126 1.00 43.06 163 ASN A O 1
ATOM 1308 N N . MET A 1 164 ? -26.248 8.787 16.863 1.00 40.53 164 MET A N 1
ATOM 1309 C CA . MET A 1 164 ? -25.147 7.862 17.172 1.00 40.53 164 MET A CA 1
ATOM 1310 C C . MET A 1 164 ? -24.761 7.856 18.650 1.00 40.53 164 MET A C 1
ATOM 1312 O O . MET A 1 164 ? -23.869 7.103 19.045 1.00 40.53 164 MET A O 1
ATOM 1316 N N . LYS A 1 165 ? -25.391 8.701 19.473 1.00 35.31 165 LYS A N 1
ATOM 1317 C CA . LYS A 1 165 ? -25.316 8.529 20.915 1.00 35.31 165 LYS A CA 1
ATOM 1318 C C . LYS A 1 165 ? -26.244 7.370 21.229 1.00 35.31 165 LYS A C 1
ATOM 1320 O O . LYS A 1 165 ? -27.456 7.502 21.120 1.00 35.31 165 LYS A O 1
ATOM 1325 N N . GLN A 1 166 ? -25.667 6.238 21.620 1.00 35.34 166 GLN A N 1
ATOM 1326 C CA . GLN A 1 166 ? -26.376 5.364 22.538 1.00 35.34 166 GLN A CA 1
ATOM 1327 C C . GLN A 1 166 ? -26.760 6.288 23.698 1.00 35.34 166 GLN A C 1
ATOM 1329 O O . GLN A 1 166 ? -25.868 6.816 24.370 1.00 35.34 166 GLN A O 1
ATOM 1334 N N . GLU A 1 167 ? -28.045 6.621 23.833 1.00 33.88 167 GLU A N 1
ATOM 1335 C CA . GLU A 1 167 ? -28.525 7.252 25.052 1.00 33.88 167 GLU A CA 1
ATOM 1336 C C . GLU A 1 167 ? -28.033 6.342 26.166 1.00 33.88 167 GLU A C 1
ATOM 1338 O O . GLU A 1 167 ? -28.404 5.168 26.243 1.00 33.88 167 GLU A O 1
ATOM 1343 N N . ARG A 1 168 ? -27.098 6.855 26.971 1.00 35.44 168 ARG A N 1
ATOM 1344 C CA . ARG A 1 168 ? -26.888 6.302 28.294 1.00 35.44 168 ARG A CA 1
ATOM 1345 C C . ARG A 1 168 ? -28.259 6.401 28.934 1.00 35.44 168 ARG A C 1
ATOM 1347 O O . ARG A 1 168 ? -28.674 7.493 29.312 1.00 35.44 168 ARG A O 1
ATOM 1354 N N . ALA A 1 169 ? -28.962 5.272 28.987 1.00 42.44 169 ALA A N 1
ATOM 1355 C CA . ALA A 1 169 ? -30.008 5.103 29.969 1.00 42.44 169 ALA A CA 1
ATOM 1356 C C . ALA A 1 169 ? -29.400 5.568 31.296 1.00 42.44 169 ALA A C 1
ATOM 1358 O O . ALA A 1 169 ? -28.218 5.301 31.552 1.00 42.44 169 ALA A O 1
ATOM 1359 N N . ALA A 1 170 ? -30.160 6.350 32.064 1.00 45.81 170 ALA A N 1
ATOM 1360 C CA . ALA A 1 170 ? -29.747 6.769 33.396 1.00 45.81 170 ALA A CA 1
ATOM 1361 C C . ALA A 1 170 ? -29.104 5.572 34.123 1.00 45.81 170 ALA A C 1
ATOM 1363 O O . ALA A 1 170 ? -29.589 4.452 33.923 1.00 45.81 170 ALA A O 1
ATOM 1364 N N . PRO A 1 171 ? -27.995 5.770 34.867 1.00 49.06 171 PRO A N 1
ATOM 1365 C CA . PRO A 1 171 ? -27.307 4.672 35.535 1.00 49.06 171 PRO A CA 1
ATOM 1366 C C . PRO A 1 171 ? -28.346 3.862 36.301 1.00 49.06 171 PRO A C 1
ATOM 1368 O O . PRO A 1 171 ? -29.024 4.391 37.177 1.00 49.06 171 PRO A O 1
ATOM 1371 N N . ALA A 1 172 ? -28.544 2.619 35.869 1.00 57.09 172 ALA A N 1
ATOM 1372 C CA . ALA A 1 172 ? -29.571 1.776 36.438 1.00 57.09 172 ALA A CA 1
ATOM 1373 C C . ALA A 1 172 ? -29.161 1.479 37.884 1.00 57.09 172 ALA A C 1
ATOM 1375 O O . ALA A 1 172 ? -28.078 0.946 38.134 1.00 57.09 172 ALA A O 1
ATOM 1376 N N . GLU A 1 173 ? -29.994 1.904 38.831 1.00 60.16 173 GLU A N 1
ATOM 1377 C CA . GLU A 1 173 ? -29.788 1.638 40.250 1.00 60.16 173 GLU A CA 1
ATOM 1378 C C . GLU A 1 173 ? -29.929 0.134 40.502 1.00 60.16 173 GLU A C 1
ATOM 1380 O O . GLU A 1 173 ? -30.846 -0.514 39.995 1.00 60.16 173 GLU A O 1
ATOM 1385 N N . 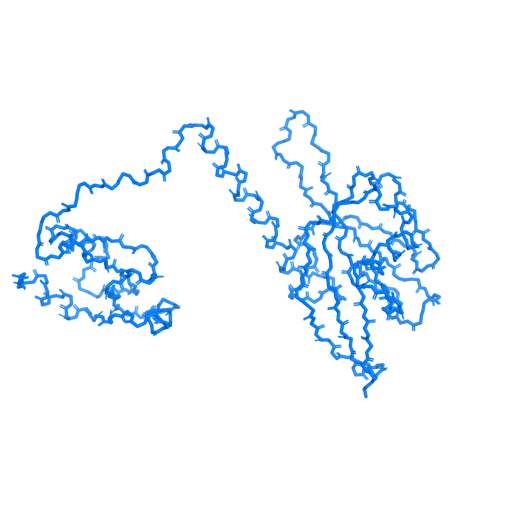GLY A 1 174 ? -28.992 -0.440 41.253 1.00 72.81 174 GLY A N 1
ATOM 1386 C CA . GLY A 1 174 ? -28.992 -1.866 41.545 1.00 72.81 174 GLY A CA 1
ATOM 1387 C C . GLY A 1 174 ? -27.638 -2.384 42.031 1.00 72.81 174 GLY A C 1
ATOM 1388 O O . GLY A 1 174 ? -26.636 -1.669 41.972 1.00 72.81 174 GLY A O 1
ATOM 1389 N N . PRO A 1 175 ? -27.584 -3.642 42.494 1.00 77.44 175 PRO A N 1
ATOM 1390 C CA . PRO A 1 175 ? -26.367 -4.280 43.015 1.00 77.44 175 PRO A CA 1
ATOM 1391 C C . PRO A 1 175 ? -25.227 -4.349 41.986 1.00 77.44 175 PRO A C 1
ATOM 1393 O O . PRO A 1 175 ? -24.050 -4.419 42.339 1.00 77.44 175 PRO A O 1
ATOM 1396 N N . LEU A 1 176 ? -25.557 -4.308 40.690 1.00 80.38 176 LEU A N 1
ATOM 1397 C CA . LEU A 1 176 ? -24.591 -4.339 39.594 1.00 80.38 176 LEU A CA 1
ATOM 1398 C C . LEU A 1 176 ? -24.352 -2.967 38.945 1.00 80.38 176 LEU A C 1
ATOM 1400 O O . LEU A 1 176 ? -23.701 -2.900 37.900 1.00 80.38 176 LEU A O 1
ATOM 1404 N N . ALA A 1 177 ? -24.824 -1.881 39.565 1.00 80.38 177 ALA A N 1
ATOM 1405 C CA . ALA A 1 177 ? -24.640 -0.523 39.065 1.00 80.38 177 ALA A CA 1
ATOM 1406 C C . ALA A 1 177 ? -23.158 -0.200 38.804 1.00 80.38 177 ALA A C 1
ATOM 1408 O O . ALA A 1 177 ? -22.278 -0.449 39.630 1.00 80.38 177 ALA A O 1
ATOM 1409 N N . GLY A 1 178 ? -22.872 0.350 37.621 1.00 76.19 178 GLY A N 1
ATOM 1410 C CA . GLY A 1 178 ? -21.518 0.728 37.200 1.00 76.19 178 GLY A CA 1
ATOM 1411 C C . GLY A 1 178 ? -20.611 -0.439 36.789 1.00 76.19 178 GLY A C 1
ATOM 1412 O O . GLY A 1 178 ? -19.474 -0.205 36.373 1.00 76.19 178 GLY A O 1
ATOM 1413 N N . GLN A 1 179 ? -21.087 -1.686 36.859 1.00 84.50 179 GLN A N 1
ATOM 1414 C CA . GLN A 1 179 ? -20.343 -2.857 36.399 1.00 84.50 179 GLN A CA 1
ATOM 1415 C C . GLN A 1 179 ? -20.726 -3.182 34.950 1.00 84.50 179 GLN A C 1
ATOM 1417 O O . GLN A 1 179 ? -21.896 -3.384 34.629 1.00 84.50 179 GLN A O 1
ATOM 1422 N N . THR A 1 180 ? -19.733 -3.252 34.058 1.00 87.75 180 THR A N 1
ATOM 1423 C CA . THR A 1 180 ? -19.954 -3.621 32.651 1.00 87.75 180 THR A CA 1
ATOM 1424 C C . THR A 1 180 ? -19.740 -5.118 32.428 1.00 87.75 180 THR A C 1
ATOM 1426 O O . THR A 1 180 ? -18.635 -5.626 32.639 1.00 87.75 180 THR A O 1
ATOM 1429 N N . PHE A 1 181 ? -20.764 -5.804 31.929 1.00 88.75 181 PHE A N 1
ATOM 1430 C CA . PHE A 1 181 ? -20.759 -7.223 31.587 1.00 88.75 181 PHE A CA 1
ATOM 1431 C C . PHE A 1 181 ? -20.744 -7.413 30.070 1.00 88.75 181 PHE A C 1
ATOM 1433 O O . PHE A 1 181 ? -21.436 -6.719 29.330 1.00 88.75 181 PHE A O 1
ATOM 1440 N N . VAL A 1 182 ? -19.970 -8.380 29.588 1.00 88.00 182 VAL A N 1
ATOM 1441 C CA . VAL A 1 182 ? -19.989 -8.829 28.189 1.00 88.00 182 VAL A CA 1
ATOM 1442 C C . VAL A 1 182 ? -20.309 -10.314 28.192 1.00 88.00 182 VAL A C 1
ATOM 1444 O O . VAL A 1 182 ? -19.629 -11.073 28.870 1.00 88.00 182 VAL A O 1
ATOM 1447 N N . VAL A 1 183 ? -21.308 -10.749 27.426 1.00 85.81 183 VAL A N 1
ATOM 1448 C CA . VAL A 1 183 ? -21.635 -12.178 27.279 1.00 85.81 183 VAL A CA 1
ATOM 1449 C C . VAL A 1 183 ? -21.015 -12.718 25.984 1.00 85.81 183 VAL A C 1
ATOM 1451 O O . VAL A 1 183 ? -21.152 -12.114 24.910 1.00 85.81 183 VAL A O 1
ATOM 1454 N N . THR A 1 184 ? -20.304 -13.844 26.063 1.00 82.69 184 THR A N 1
ATOM 1455 C CA . THR A 1 184 ? -19.706 -14.549 24.918 1.00 82.69 184 THR A CA 1
ATOM 1456 C C . THR A 1 184 ? -19.936 -16.055 25.015 1.00 82.69 184 THR A C 1
ATOM 1458 O O . THR A 1 184 ? -20.031 -16.595 26.111 1.00 82.69 184 THR A O 1
ATOM 1461 N N . GLY A 1 185 ? -19.987 -16.737 23.870 1.00 78.69 185 GLY A N 1
ATOM 1462 C CA . GLY A 1 185 ? -20.375 -18.148 23.796 1.00 78.69 185 GLY A CA 1
ATOM 1463 C C . GLY A 1 185 ? -21.890 -18.357 23.876 1.00 78.69 185 GLY A C 1
ATOM 1464 O O . GLY A 1 185 ? -22.662 -17.396 23.976 1.00 78.69 185 GLY A O 1
ATOM 1465 N N . THR A 1 186 ? -22.300 -19.619 23.798 1.00 78.44 186 THR A N 1
ATOM 1466 C CA . THR A 1 186 ? -23.699 -20.045 23.938 1.00 78.44 186 THR A CA 1
ATOM 1467 C C . THR A 1 186 ? -23.969 -20.426 25.389 1.00 78.44 186 THR A C 1
ATOM 1469 O O . THR A 1 186 ? -23.248 -21.240 25.960 1.00 78.44 186 THR A O 1
ATOM 1472 N N . LEU A 1 187 ? -24.993 -19.821 25.993 1.00 80.44 187 LEU A N 1
ATOM 1473 C CA . LEU A 1 187 ? -25.475 -20.190 27.324 1.00 80.44 187 LEU A CA 1
ATOM 1474 C C . LEU A 1 187 ? -26.442 -21.372 27.183 1.00 80.44 187 LEU A C 1
ATOM 1476 O O . LEU A 1 187 ? -27.390 -21.305 26.401 1.00 80.44 187 LEU A O 1
ATOM 1480 N N . THR A 1 188 ? -26.198 -22.450 27.920 1.00 79.69 188 THR A N 1
ATOM 1481 C CA . THR A 1 188 ? -27.020 -23.673 27.903 1.00 79.69 188 THR A CA 1
ATOM 1482 C C . THR A 1 188 ? -28.340 -23.509 28.659 1.00 79.69 188 THR A C 1
ATOM 1484 O O . THR A 1 188 ? -29.307 -24.230 28.429 1.00 79.69 188 THR A O 1
ATOM 1487 N N . SER A 1 189 ? -28.393 -22.545 29.572 1.00 75.31 189 SER A N 1
ATOM 1488 C CA . SER A 1 189 ? -29.466 -22.383 30.540 1.00 75.31 189 SER A CA 1
ATOM 1489 C C . SER A 1 189 ? -30.533 -21.358 30.211 1.00 75.31 189 SER A C 1
ATOM 1491 O O . SER A 1 189 ? -31.605 -21.401 30.818 1.00 75.31 189 SER A O 1
ATOM 1493 N N . MET A 1 190 ? -30.211 -20.388 29.364 1.00 81.62 190 MET A N 1
ATOM 1494 C CA . MET A 1 190 ? -31.096 -19.293 28.985 1.00 81.62 190 MET A CA 1
ATOM 1495 C C . MET A 1 190 ? -30.593 -18.636 27.707 1.00 81.62 190 MET A C 1
ATOM 1497 O O . MET A 1 190 ? -29.413 -18.729 27.368 1.00 81.62 190 MET A O 1
ATOM 1501 N N . ALA A 1 191 ? -31.471 -17.919 27.009 1.00 81.38 191 ALA A N 1
ATOM 1502 C CA . ALA A 1 191 ? -31.049 -17.147 25.851 1.00 81.38 191 ALA A CA 1
ATOM 1503 C C . ALA A 1 191 ? -30.093 -16.019 26.276 1.00 81.38 191 ALA A C 1
ATOM 1505 O O . ALA A 1 191 ? -30.259 -15.392 27.323 1.00 81.38 191 ALA A O 1
ATOM 1506 N N . ARG A 1 192 ? -29.118 -15.690 25.422 1.00 80.75 192 ARG A N 1
ATOM 1507 C CA . ARG A 1 192 ? -28.201 -14.560 25.645 1.00 80.75 192 ARG A CA 1
ATOM 1508 C C . ARG A 1 192 ? -28.948 -13.254 25.940 1.00 80.75 192 ARG A C 1
ATOM 1510 O O . ARG A 1 192 ? -28.572 -12.530 26.854 1.00 80.75 192 ARG A O 1
ATOM 1517 N N . SER A 1 193 ? -30.002 -12.967 25.179 1.00 77.38 193 SER A N 1
ATOM 1518 C CA . SER A 1 193 ? -30.843 -11.781 25.368 1.00 77.38 193 SER A CA 1
ATOM 1519 C C . SER A 1 193 ? -31.526 -11.760 26.737 1.00 77.38 193 SER A C 1
ATOM 1521 O O . SER A 1 193 ? -31.671 -10.701 27.337 1.00 77.38 193 SER A O 1
ATOM 1523 N N . GLU A 1 194 ? -31.911 -12.927 27.252 1.00 81.69 194 GLU A N 1
ATOM 1524 C CA . GLU A 1 194 ? -32.515 -13.076 28.574 1.00 81.69 194 GLU A CA 1
ATOM 1525 C C . GLU A 1 194 ? -31.487 -12.823 29.686 1.00 81.69 194 GLU A C 1
ATOM 1527 O O . GLU A 1 194 ? -31.775 -12.106 30.643 1.00 81.69 194 GLU A O 1
ATOM 1532 N N . ALA A 1 195 ? -30.266 -13.344 29.537 1.00 81.81 195 ALA A N 1
ATOM 1533 C CA . ALA A 1 195 ? -29.164 -13.066 30.457 1.00 81.81 195 ALA A CA 1
ATOM 1534 C C . ALA A 1 195 ? -28.814 -11.569 30.494 1.00 81.81 195 ALA A C 1
ATOM 1536 O O . ALA A 1 195 ? -28.693 -10.986 31.572 1.00 81.81 195 ALA A O 1
ATOM 1537 N N . GLU A 1 196 ? -28.702 -10.931 29.324 1.00 83.81 196 GLU A N 1
ATOM 1538 C CA . GLU A 1 196 ? -28.449 -9.491 29.202 1.00 83.81 196 GLU A CA 1
ATOM 1539 C C . GLU A 1 196 ? -29.582 -8.666 29.838 1.00 83.81 196 GLU A C 1
ATOM 1541 O O . GLU A 1 196 ? -29.309 -7.694 30.541 1.00 83.81 196 GLU A O 1
ATOM 1546 N N . ALA A 1 197 ? -30.843 -9.080 29.670 1.00 81.12 197 ALA A N 1
ATOM 1547 C CA . ALA A 1 197 ? -31.991 -8.424 30.294 1.00 81.12 197 ALA A CA 1
ATOM 1548 C C . ALA A 1 197 ? -31.975 -8.537 31.827 1.00 81.12 197 ALA A C 1
ATOM 1550 O O . ALA A 1 197 ? -32.201 -7.539 32.509 1.00 81.12 197 ALA A O 1
ATOM 1551 N N . LYS A 1 198 ? -31.665 -9.718 32.380 1.00 83.44 198 LYS A N 1
ATOM 1552 C CA . LYS A 1 198 ? -31.579 -9.930 33.836 1.00 83.44 198 LYS A CA 1
ATOM 1553 C C . LYS A 1 198 ? -30.426 -9.151 34.467 1.00 83.44 198 LYS A C 1
ATOM 1555 O O . LYS A 1 198 ? -30.611 -8.528 35.504 1.00 83.44 198 LYS A O 1
ATOM 1560 N N . LEU A 1 199 ? -29.259 -9.132 33.825 1.00 84.44 199 LEU A N 1
ATOM 1561 C CA . LEU A 1 199 ? -28.120 -8.321 34.264 1.00 84.44 199 LEU A CA 1
ATOM 1562 C C . LEU A 1 199 ? -28.456 -6.826 34.236 1.00 84.44 199 LEU A C 1
ATOM 1564 O O . LEU A 1 199 ? -28.192 -6.113 35.203 1.00 84.44 199 LEU A O 1
ATOM 1568 N N . LYS A 1 200 ? -29.104 -6.362 33.163 1.00 83.50 200 LYS A N 1
ATOM 1569 C CA . LYS A 1 200 ? -29.556 -4.973 33.043 1.00 83.50 200 LYS A CA 1
ATOM 1570 C C . LYS A 1 200 ? -30.592 -4.607 34.110 1.00 83.50 200 LYS A C 1
ATOM 1572 O O . LYS A 1 200 ? -30.530 -3.511 34.654 1.00 83.50 200 LYS A O 1
ATOM 1577 N N . ALA A 1 201 ? -31.498 -5.526 34.452 1.00 81.00 201 ALA A N 1
ATOM 1578 C CA . ALA A 1 201 ? -32.473 -5.340 35.530 1.00 81.00 201 ALA A CA 1
ATOM 1579 C C . ALA A 1 201 ? -31.820 -5.203 36.919 1.00 81.00 201 ALA A C 1
ATOM 1581 O O . ALA A 1 201 ? -32.409 -4.603 37.809 1.00 81.00 201 ALA A O 1
ATOM 1582 N N . LEU A 1 202 ? -30.601 -5.722 37.095 1.00 81.25 202 LEU A N 1
ATOM 1583 C CA . LEU A 1 202 ? -29.799 -5.588 38.315 1.00 81.25 202 LEU A CA 1
ATOM 1584 C C . LEU A 1 202 ? -28.872 -4.357 38.314 1.00 81.25 202 LEU A C 1
ATOM 1586 O O . LEU A 1 202 ? -28.064 -4.206 39.230 1.00 81.25 202 LEU A O 1
ATOM 1590 N N . GLY A 1 203 ? -28.953 -3.495 37.297 1.00 79.06 203 GLY A N 1
ATOM 1591 C CA . GLY A 1 203 ? -28.15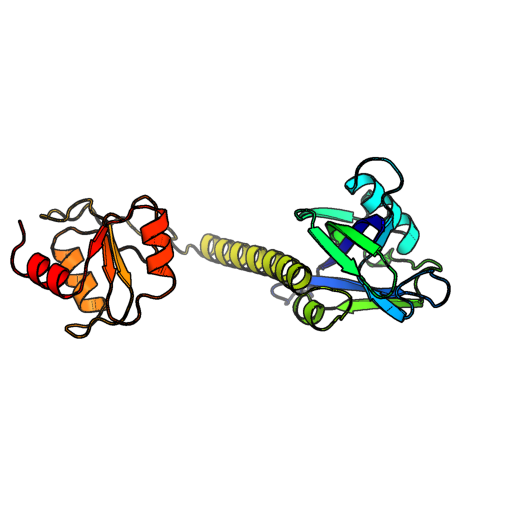1 -2.273 37.201 1.00 79.06 203 GLY A CA 1
ATOM 1592 C C . GLY A 1 203 ? -26.893 -2.379 36.330 1.00 79.06 203 GLY A C 1
ATOM 1593 O O . GLY A 1 203 ? -26.157 -1.403 36.200 1.00 79.06 203 GLY A O 1
ATOM 1594 N N . ALA A 1 204 ? -26.622 -3.540 35.724 1.00 83.12 204 ALA A N 1
ATOM 1595 C CA . ALA A 1 204 ? -25.406 -3.745 34.942 1.00 83.12 204 ALA A CA 1
ATOM 1596 C C . ALA A 1 204 ? -25.449 -3.064 33.563 1.00 83.12 204 ALA A C 1
ATOM 1598 O O . ALA A 1 204 ? -26.465 -3.085 32.862 1.00 83.12 204 ALA A O 1
ATOM 1599 N N . ASP A 1 205 ? -24.291 -2.577 33.116 1.00 83.56 205 ASP A N 1
ATOM 1600 C CA . ASP A 1 205 ? -24.081 -2.139 31.736 1.00 83.56 205 ASP A CA 1
ATOM 1601 C C . ASP A 1 205 ? -23.722 -3.336 30.846 1.00 83.56 205 ASP A C 1
ATOM 1603 O O . ASP A 1 205 ? -22.805 -4.096 31.155 1.00 83.56 205 ASP A O 1
ATOM 1607 N N . ILE A 1 206 ? -24.384 -3.493 29.697 1.00 84.38 206 ILE A N 1
ATOM 1608 C CA . ILE A 1 206 ? -24.090 -4.584 28.753 1.00 84.38 206 ILE A CA 1
ATOM 1609 C C . ILE A 1 206 ? -23.203 -4.086 27.612 1.00 84.38 206 ILE A C 1
ATOM 1611 O O . ILE A 1 206 ? -23.595 -3.238 26.808 1.00 84.38 206 ILE A O 1
ATOM 1615 N N . GLY A 1 207 ? -22.000 -4.647 27.517 1.00 79.94 207 GLY A N 1
ATOM 1616 C CA . GLY A 1 207 ? -21.051 -4.397 26.439 1.00 79.94 207 GLY A CA 1
ATOM 1617 C C . GLY A 1 207 ? -21.138 -5.443 25.325 1.00 79.94 207 GLY A C 1
ATOM 1618 O O . GLY A 1 207 ? -21.244 -6.643 25.567 1.00 79.94 207 GLY A O 1
ATOM 1619 N N . SER A 1 208 ? -21.003 -5.000 24.075 1.00 77.31 208 SER A N 1
ATOM 1620 C CA . SER A 1 208 ? -20.909 -5.876 22.894 1.00 77.31 208 SER A CA 1
ATOM 1621 C C . SER A 1 208 ? -19.476 -6.350 22.594 1.00 77.31 208 SER A C 1
ATOM 1623 O O . SER A 1 208 ? -19.267 -7.289 21.819 1.00 77.31 208 SER A O 1
ATOM 1625 N N . SER A 1 209 ? -18.473 -5.728 23.223 1.00 77.06 209 SER A N 1
ATOM 1626 C CA . SER A 1 209 ? -17.055 -6.071 23.102 1.00 77.06 209 SER A CA 1
ATOM 1627 C C . SER A 1 209 ? -16.344 -5.911 24.440 1.00 77.06 209 SER A C 1
ATOM 1629 O O . SER A 1 209 ? -16.675 -5.030 25.230 1.00 77.06 209 SER A O 1
ATOM 1631 N N . VAL A 1 210 ? -15.317 -6.732 24.656 1.00 80.56 210 VAL A N 1
ATOM 1632 C CA . VAL A 1 210 ? -14.418 -6.602 25.804 1.00 80.56 210 VAL A CA 1
ATOM 1633 C C . VAL A 1 210 ? -13.535 -5.369 25.610 1.00 80.56 210 VAL A C 1
ATOM 1635 O O . VAL A 1 210 ? -12.925 -5.195 24.551 1.00 80.56 210 VAL A O 1
ATOM 1638 N N . THR A 1 211 ? -13.492 -4.506 26.621 1.00 80.75 211 THR A N 1
ATOM 1639 C CA . THR A 1 211 ? -12.661 -3.297 26.688 1.00 80.75 211 THR A CA 1
ATOM 1640 C C . THR A 1 211 ? -11.986 -3.220 28.058 1.00 80.75 211 THR A C 1
ATOM 1642 O O . THR A 1 211 ? -12.360 -3.950 28.969 1.00 80.75 211 THR A O 1
ATOM 1645 N N . LYS A 1 212 ? -11.064 -2.269 28.260 1.00 76.69 212 LYS A N 1
ATOM 1646 C CA . LYS A 1 212 ? -10.456 -2.010 29.582 1.00 76.69 212 LYS A CA 1
ATOM 1647 C C . LYS A 1 212 ? -11.466 -1.642 30.685 1.00 76.69 212 LYS A C 1
ATOM 1649 O O . LYS A 1 212 ? -11.113 -1.685 31.852 1.00 76.69 212 LYS A O 1
ATOM 1654 N N . LYS A 1 213 ? -12.694 -1.240 30.325 1.00 79.69 213 LYS A N 1
ATOM 1655 C CA . LYS A 1 213 ? -13.773 -0.908 31.274 1.00 79.69 213 LYS A CA 1
ATOM 1656 C C . LYS A 1 213 ? -14.685 -2.098 31.585 1.00 79.69 213 LYS A C 1
ATOM 1658 O O . LYS A 1 213 ? -15.568 -1.980 32.424 1.00 79.69 213 LYS A O 1
ATOM 1663 N N . THR A 1 214 ? -14.516 -3.220 30.884 1.00 84.88 214 THR A N 1
ATOM 1664 C CA . THR A 1 214 ? -15.332 -4.415 31.103 1.00 84.88 214 THR A CA 1
ATOM 1665 C C . THR A 1 214 ? -14.953 -5.043 32.440 1.00 84.88 214 THR A C 1
ATOM 1667 O O . THR A 1 214 ? -13.810 -5.456 32.621 1.00 84.88 214 THR A O 1
ATOM 1670 N N . ALA A 1 215 ? -15.919 -5.118 33.356 1.00 85.44 215 ALA A N 1
ATOM 1671 C CA . ALA A 1 215 ? -15.736 -5.704 34.678 1.00 85.44 215 ALA A CA 1
ATOM 1672 C C . ALA A 1 215 ? -15.771 -7.238 34.612 1.00 85.44 215 ALA A C 1
ATOM 1674 O O . ALA A 1 215 ? -14.889 -7.884 35.176 1.00 85.44 215 ALA A O 1
ATOM 1675 N N . TYR A 1 216 ? -16.732 -7.803 33.866 1.00 88.25 216 TYR A N 1
ATOM 1676 C CA . TYR A 1 216 ? -16.900 -9.253 33.724 1.00 88.25 216 TYR A CA 1
ATOM 1677 C C . TYR A 1 216 ? -17.122 -9.679 32.273 1.00 88.25 216 TYR A C 1
ATOM 1679 O O . TYR A 1 216 ? -17.880 -9.052 31.527 1.00 88.25 216 TYR A O 1
ATOM 1687 N N . LEU A 1 217 ? -16.492 -10.786 31.887 1.00 88.25 217 LEU A N 1
ATOM 1688 C CA . LEU A 1 217 ? -16.815 -11.540 30.681 1.00 88.25 217 LEU A CA 1
ATOM 1689 C C . LEU A 1 217 ? -17.524 -12.828 31.101 1.00 88.25 217 LEU A C 1
ATOM 1691 O O . LEU A 1 217 ? -16.887 -13.717 31.658 1.00 88.25 217 LEU A O 1
ATOM 1695 N N . VAL A 1 218 ? -18.818 -12.935 30.799 1.00 87.88 218 VAL A N 1
ATOM 1696 C CA . VAL A 1 218 ? -19.564 -14.182 30.973 1.00 87.88 218 VAL A CA 1
ATOM 1697 C C . VAL A 1 218 ? -19.252 -15.108 29.804 1.00 87.88 218 VAL A C 1
ATOM 1699 O O . VAL A 1 218 ? -19.493 -14.741 28.649 1.00 87.88 218 VAL A O 1
ATOM 1702 N N . THR A 1 219 ? -18.722 -16.291 30.090 1.00 84.31 219 THR A N 1
ATOM 1703 C CA . THR A 1 219 ? -18.307 -17.281 29.095 1.00 84.31 219 THR A CA 1
ATOM 1704 C C . THR A 1 219 ? -19.231 -18.494 29.119 1.00 84.31 219 THR A C 1
ATOM 1706 O O . THR A 1 219 ? -19.240 -19.244 30.091 1.00 84.31 219 THR A O 1
ATOM 1709 N N . GLY A 1 220 ? -19.987 -18.689 28.038 1.00 79.44 220 GLY A N 1
ATOM 1710 C CA . GLY A 1 220 ? -20.683 -19.939 27.730 1.00 79.44 220 GLY A CA 1
ATOM 1711 C C . GLY A 1 220 ? -19.835 -20.881 26.869 1.00 79.44 220 GLY A C 1
ATOM 1712 O O . GLY A 1 220 ? -18.638 -20.656 26.661 1.00 79.44 220 GLY A O 1
ATOM 1713 N N . GLU A 1 221 ? -20.467 -21.914 26.316 1.00 75.12 221 GLU A N 1
ATOM 1714 C CA . GLU A 1 221 ? -19.807 -22.875 25.429 1.00 75.12 221 GLU A CA 1
ATOM 1715 C C . GLU A 1 221 ? -19.247 -22.185 24.174 1.00 75.12 221 GLU A C 1
ATOM 1717 O O . GLU A 1 221 ? -19.898 -21.337 23.554 1.00 75.12 221 GLU A O 1
ATOM 1722 N N . GLY A 1 222 ? -18.011 -22.537 23.806 1.00 65.12 222 GLY A N 1
ATOM 1723 C CA . GLY A 1 222 ? -17.301 -21.952 22.663 1.00 65.12 222 GLY A CA 1
ATOM 1724 C C . GLY A 1 222 ? -16.960 -20.459 22.828 1.00 65.12 222 GLY A C 1
ATOM 1725 O O . GLY A 1 222 ? -17.361 -19.647 21.992 1.00 65.12 222 GLY A O 1
ATOM 1726 N N . PRO A 1 223 ? -16.193 -20.049 23.858 1.00 58.91 223 PRO A N 1
ATOM 1727 C CA . PRO A 1 223 ? -16.017 -18.636 24.228 1.00 58.91 223 PRO A CA 1
ATOM 1728 C C . PRO A 1 223 ? -15.282 -17.772 23.180 1.00 58.91 223 PRO A C 1
ATOM 1730 O O . PRO A 1 223 ? -15.346 -16.536 23.234 1.00 58.91 223 PRO A O 1
ATOM 1733 N N . GLY A 1 224 ? -14.648 -18.401 22.184 1.00 64.00 224 GLY A N 1
ATOM 1734 C CA . GLY A 1 224 ? -14.099 -17.753 20.992 1.00 64.00 224 GLY A CA 1
ATOM 1735 C C . GLY A 1 224 ? -13.028 -16.690 21.277 1.00 64.00 224 GLY A C 1
ATOM 1736 O O . GLY A 1 224 ? -12.429 -16.619 22.349 1.00 64.00 224 GLY A O 1
ATOM 1737 N N . SER A 1 225 ? -12.797 -15.808 20.303 1.00 64.62 225 SER A N 1
ATOM 1738 C CA . SER A 1 225 ? -11.740 -14.780 20.317 1.00 64.62 225 SER A CA 1
ATOM 1739 C C . SER A 1 225 ? -11.926 -13.646 21.345 1.00 64.62 225 SER A C 1
ATOM 1741 O O . SER A 1 225 ? -11.037 -12.808 21.504 1.00 64.62 225 SER A O 1
ATOM 1743 N N . LYS A 1 226 ? -13.054 -13.598 22.075 1.00 75.00 226 LYS A N 1
ATOM 1744 C CA . LYS A 1 226 ? -13.283 -12.619 23.159 1.00 75.00 226 LYS A CA 1
ATOM 1745 C C . LYS A 1 226 ? -12.616 -13.027 24.476 1.00 75.00 226 LYS A C 1
ATOM 1747 O O . LYS A 1 226 ? -12.225 -12.141 25.232 1.00 75.00 226 LYS A O 1
ATOM 1752 N N . LEU A 1 227 ? -12.418 -14.327 24.707 1.00 74.12 227 LEU A N 1
ATOM 1753 C CA . LEU A 1 227 ? -11.706 -14.849 25.878 1.00 74.12 227 LEU A CA 1
ATOM 1754 C C . LEU A 1 227 ? -10.255 -14.355 25.920 1.00 74.12 227 LEU A C 1
ATOM 1756 O O . LEU A 1 227 ? -9.803 -13.838 26.937 1.00 74.12 227 LEU A O 1
ATOM 1760 N N . GLN A 1 228 ? -9.564 -14.421 24.778 1.00 73.69 228 GLN A N 1
ATOM 1761 C CA . GLN A 1 228 ? -8.182 -13.948 24.646 1.00 73.69 228 GLN A CA 1
ATOM 1762 C C . GLN A 1 228 ? -8.057 -12.448 24.957 1.00 73.69 228 GLN A C 1
ATOM 1764 O O . GLN A 1 228 ? -7.136 -12.030 25.652 1.00 73.69 228 GLN A O 1
ATOM 1769 N N . LYS A 1 229 ? -9.018 -11.627 24.506 1.00 74.62 229 LYS A N 1
ATOM 1770 C CA . LYS A 1 229 ? -9.041 -10.187 24.820 1.00 74.62 229 LYS A CA 1
ATOM 1771 C C . LYS A 1 229 ? -9.322 -9.902 26.297 1.00 74.62 229 LYS A C 1
ATOM 1773 O O . LYS A 1 229 ? -8.745 -8.970 26.845 1.00 74.62 229 LYS A O 1
ATOM 1778 N N . ALA A 1 230 ? -10.190 -10.680 26.944 1.00 79.19 230 ALA A N 1
ATOM 1779 C CA . ALA A 1 230 ? -10.447 -10.541 28.379 1.00 79.19 230 ALA A CA 1
ATOM 1780 C C . ALA A 1 230 ? -9.217 -10.882 29.219 1.00 79.19 230 ALA A C 1
ATOM 1782 O O . ALA A 1 230 ? -8.889 -10.129 30.132 1.00 79.19 230 ALA A O 1
ATOM 1783 N N . GLN A 1 231 ? -8.487 -11.936 28.852 1.00 78.00 231 GLN A N 1
ATOM 1784 C CA . GLN A 1 231 ? -7.215 -12.280 29.490 1.00 78.00 231 GLN A CA 1
ATOM 1785 C C . GLN A 1 231 ? -6.177 -11.159 29.328 1.00 78.00 231 GLN A C 1
ATOM 1787 O O . GLN A 1 231 ? -5.537 -10.778 30.303 1.00 78.00 231 GLN A O 1
ATOM 1792 N N . GLN A 1 232 ? -6.065 -10.564 28.134 1.00 78.12 232 GLN A N 1
ATOM 1793 C CA . GLN A 1 232 ? -5.156 -9.435 27.881 1.00 78.12 232 GLN A CA 1
ATOM 1794 C C . GLN A 1 232 ? -5.467 -8.190 28.723 1.00 78.12 232 GLN A C 1
ATOM 1796 O O . GLN A 1 232 ? -4.554 -7.451 29.085 1.00 78.12 232 GLN A O 1
ATOM 1801 N N . TYR A 1 233 ? -6.743 -7.929 29.013 1.00 81.00 233 TYR A N 1
ATOM 1802 C CA . TYR A 1 233 ? -7.163 -6.767 29.800 1.00 81.00 233 TYR A CA 1
ATOM 1803 C C . TYR A 1 233 ? -7.354 -7.061 31.292 1.00 81.00 233 TYR A C 1
ATOM 1805 O O . TYR A 1 233 ? -7.717 -6.148 32.030 1.00 81.00 233 TYR A O 1
ATOM 1813 N N . GLY A 1 234 ? -7.111 -8.297 31.742 1.00 78.31 234 GLY A N 1
ATOM 1814 C CA . GLY A 1 234 ? -7.337 -8.701 33.133 1.00 78.31 234 GLY A CA 1
ATOM 1815 C C . GLY A 1 234 ? -8.813 -8.658 33.548 1.00 78.31 234 GLY A C 1
ATOM 1816 O O . GLY A 1 234 ? -9.122 -8.492 34.725 1.00 78.31 234 GLY A O 1
ATOM 1817 N N . THR A 1 235 ? -9.735 -8.765 32.588 1.00 86.62 235 THR A N 1
ATOM 1818 C CA . THR A 1 235 ? -11.179 -8.798 32.846 1.00 86.62 235 THR A CA 1
ATOM 1819 C C . THR A 1 235 ? -11.539 -10.083 33.591 1.00 86.62 235 THR A C 1
ATOM 1821 O O . THR A 1 235 ? -11.101 -11.166 33.197 1.00 86.62 235 THR A O 1
ATOM 1824 N N . LYS A 1 236 ? -12.369 -9.986 34.639 1.00 85.69 236 LYS A N 1
ATOM 1825 C CA . LYS A 1 236 ? -12.811 -11.167 35.392 1.00 85.69 236 LYS A CA 1
ATOM 1826 C C . LYS A 1 236 ? -13.653 -12.067 34.492 1.00 85.69 236 LYS A C 1
ATOM 1828 O O . LYS A 1 236 ? -14.602 -11.609 33.858 1.00 85.69 236 LYS A O 1
ATOM 1833 N N . LEU A 1 237 ? -13.293 -13.341 34.428 1.00 86.88 237 LEU A N 1
ATOM 1834 C CA . LEU A 1 237 ? -14.081 -14.348 33.731 1.00 86.88 237 LEU A CA 1
ATOM 1835 C C . LEU A 1 237 ? -15.166 -14.849 34.679 1.00 86.88 237 LEU A C 1
ATOM 1837 O O . LEU A 1 237 ? -14.905 -15.008 35.868 1.00 86.88 237 LEU A O 1
ATOM 1841 N N . MET A 1 238 ? -16.366 -15.037 34.147 1.00 86.69 238 MET A N 1
ATOM 1842 C CA . MET A 1 238 ? -17.508 -15.564 34.877 1.00 86.69 238 MET A CA 1
ATOM 1843 C C . MET A 1 238 ? -18.128 -16.684 34.053 1.00 86.69 238 MET A C 1
ATOM 1845 O O . MET A 1 238 ? -18.444 -16.480 32.882 1.00 86.69 238 MET A O 1
ATOM 1849 N N . ASP A 1 239 ? -18.305 -17.860 34.631 1.00 85.94 239 ASP A N 1
ATOM 1850 C CA . ASP A 1 239 ? -18.989 -18.946 33.942 1.00 85.94 239 ASP A CA 1
ATOM 1851 C C . ASP A 1 239 ? -20.522 -18.830 34.056 1.00 85.94 239 ASP A C 1
ATOM 1853 O O . ASP A 1 239 ? -21.092 -17.960 34.724 1.00 85.94 239 ASP A O 1
ATOM 1857 N N . GLU A 1 240 ? -21.222 -19.708 33.345 1.00 82.81 240 GLU A N 1
ATOM 1858 C CA . GLU A 1 240 ? -22.680 -19.742 33.349 1.00 82.81 240 GLU A CA 1
ATOM 1859 C C . GLU A 1 240 ? -23.283 -20.105 34.724 1.00 82.81 240 GLU A C 1
ATOM 1861 O O . GLU A 1 240 ? -24.369 -19.624 35.073 1.00 82.81 240 GLU A O 1
ATOM 1866 N N . GLN A 1 241 ? -22.600 -20.918 35.536 1.00 83.50 241 GLN A N 1
ATOM 1867 C CA . GLN A 1 241 ? -23.067 -21.262 36.881 1.00 83.50 241 GLN A CA 1
ATOM 1868 C C . GLN A 1 241 ? -22.928 -20.076 37.838 1.00 83.50 241 GLN A C 1
ATOM 1870 O O . GLN A 1 241 ? -23.831 -19.815 38.637 1.00 83.50 241 GLN A O 1
ATOM 1875 N N . GLU A 1 242 ? -21.831 -19.334 37.742 1.00 84.69 242 GLU A N 1
ATOM 1876 C CA . GLU A 1 242 ? -21.569 -18.113 38.494 1.00 84.69 242 GLU A CA 1
ATOM 1877 C C . GLU A 1 242 ? -22.558 -17.011 38.122 1.00 84.69 242 GLU A C 1
ATOM 1879 O O . GLU A 1 242 ? -23.141 -16.397 39.020 1.00 84.69 242 GLU A O 1
ATOM 1884 N N . LEU A 1 243 ? -22.850 -16.831 36.825 1.00 85.81 243 LEU A N 1
ATOM 1885 C CA . LEU A 1 243 ? -23.909 -15.926 36.374 1.00 85.81 243 LEU A CA 1
ATOM 1886 C C . LEU A 1 243 ? -25.248 -16.307 37.018 1.00 85.81 243 LEU A C 1
ATOM 1888 O O . LEU A 1 243 ? -25.943 -15.456 37.565 1.00 85.81 243 LEU A O 1
ATOM 1892 N N . ARG A 1 244 ? -25.616 -17.592 37.011 1.00 84.06 244 ARG A N 1
ATOM 1893 C CA . ARG A 1 244 ? -26.864 -18.054 37.638 1.00 84.06 244 ARG A CA 1
ATOM 1894 C C . ARG A 1 244 ? -26.903 -17.787 39.141 1.00 84.06 244 ARG A C 1
ATOM 1896 O O . ARG A 1 244 ? -27.957 -17.415 39.651 1.00 84.06 244 ARG A O 1
ATOM 1903 N N . ARG A 1 245 ? -25.789 -17.964 39.856 1.00 84.56 245 ARG A N 1
ATOM 1904 C CA . ARG A 1 245 ? -25.704 -17.630 41.289 1.00 84.56 245 ARG A CA 1
ATOM 1905 C C . ARG A 1 245 ? -25.892 -16.131 41.511 1.00 84.56 245 ARG A C 1
ATOM 1907 O O . ARG A 1 245 ? -26.689 -15.756 42.367 1.00 84.56 245 ARG A O 1
ATOM 1914 N N . LEU A 1 246 ? -25.247 -15.300 40.692 1.00 83.50 246 LEU A N 1
ATOM 1915 C CA . LEU A 1 246 ? -25.381 -13.844 40.735 1.00 83.50 246 LEU A CA 1
ATOM 1916 C C . LEU A 1 246 ? -26.832 -13.395 40.502 1.00 83.50 246 LEU A C 1
ATOM 1918 O O . LEU A 1 246 ? -27.339 -12.536 41.214 1.00 83.50 246 LEU A O 1
ATOM 1922 N N . LEU A 1 247 ? -27.526 -14.027 39.551 1.00 82.56 247 LEU A N 1
ATOM 1923 C CA . LEU A 1 247 ? -28.922 -13.720 39.230 1.00 82.56 247 LEU A CA 1
ATOM 1924 C C . LEU A 1 247 ? -29.928 -14.210 40.291 1.00 82.56 247 LEU A C 1
ATOM 1926 O O . LEU A 1 247 ? -31.041 -13.694 40.342 1.00 82.56 247 LEU A O 1
ATOM 1930 N N . ARG A 1 248 ? -29.577 -15.206 41.120 1.00 78.50 248 ARG A N 1
ATOM 1931 C CA . ARG A 1 248 ? -30.444 -15.739 42.199 1.00 78.50 248 ARG A CA 1
ATOM 1932 C C . ARG A 1 248 ? -30.204 -15.085 43.558 1.00 78.50 248 ARG A C 1
ATOM 1934 O O . ARG A 1 248 ? -31.064 -15.170 44.429 1.00 78.50 248 ARG A O 1
ATOM 1941 N N . SER A 1 249 ? -29.044 -14.471 43.759 1.00 66.88 249 SER A N 1
ATOM 1942 C CA . SER A 1 249 ? -28.684 -13.791 45.002 1.00 66.88 249 SER A CA 1
ATOM 1943 C C . SER A 1 249 ? -28.004 -12.463 44.676 1.00 66.88 249 SER A C 1
ATOM 1945 O O . SER A 1 249 ? -26.777 -12.381 44.757 1.00 66.88 249 SER A O 1
ATOM 1947 N N . PRO A 1 250 ? -28.782 -11.433 44.294 1.00 56.62 250 PRO A N 1
ATOM 1948 C CA . PRO A 1 250 ? -28.256 -10.080 44.198 1.00 56.62 250 PRO A CA 1
ATOM 1949 C C . PRO A 1 250 ? -27.732 -9.673 45.581 1.00 56.62 250 PRO A C 1
ATOM 1951 O O . PRO A 1 250 ? -28.515 -9.556 46.522 1.00 56.62 250 PRO A O 1
ATOM 1954 N N . ARG A 1 251 ? -26.412 -9.554 45.728 1.00 52.00 251 ARG A N 1
ATOM 1955 C CA . ARG A 1 251 ? -25.779 -8.928 46.895 1.00 52.00 251 ARG A CA 1
ATOM 1956 C C . ARG A 1 251 ? -25.538 -7.463 46.604 1.00 52.00 251 ARG A C 1
ATOM 1958 O O . ARG A 1 251 ? -25.078 -7.193 45.474 1.00 52.00 251 ARG A O 1
#